Protein AF-A0A1T4ZYG6-F1 (afdb_monomer_lite)

Structure (mmCIF, N/CA/C/O backbone):
data_AF-A0A1T4ZYG6-F1
#
_entry.id   AF-A0A1T4ZYG6-F1
#
loop_
_atom_site.group_PDB
_atom_site.id
_atom_site.type_symbol
_atom_site.label_atom_id
_atom_site.label_alt_id
_atom_site.label_comp_id
_atom_site.label_asym_id
_atom_site.label_entity_id
_atom_site.label_seq_id
_atom_site.pdbx_PDB_ins_code
_atom_site.Cartn_x
_atom_site.Cartn_y
_atom_site.Cartn_z
_atom_site.occupancy
_atom_site.B_iso_or_equiv
_atom_site.auth_seq_id
_atom_site.auth_comp_id
_atom_site.auth_asym_id
_atom_site.auth_atom_id
_atom_site.pdbx_PDB_model_num
ATOM 1 N N . MET A 1 1 ? -23.291 -36.356 41.865 1.00 39.38 1 MET A N 1
ATOM 2 C CA . MET A 1 1 ? -22.268 -36.777 40.886 1.00 39.38 1 MET A CA 1
ATOM 3 C C . MET A 1 1 ? -21.266 -35.642 40.735 1.00 39.38 1 MET A C 1
ATOM 5 O O . MET A 1 1 ? -21.611 -34.609 40.183 1.00 39.38 1 MET A O 1
ATOM 9 N N . ARG A 1 2 ? -20.088 -35.775 41.356 1.00 35.59 2 ARG A N 1
ATOM 10 C CA . ARG A 1 2 ? -18.987 -34.801 41.302 1.00 35.59 2 ARG A CA 1
ATOM 11 C C . ARG A 1 2 ? -17.980 -35.315 40.274 1.00 35.59 2 ARG A C 1
ATOM 13 O O . ARG A 1 2 ? -17.502 -36.430 40.444 1.00 35.59 2 ARG A O 1
ATOM 20 N N . SER A 1 3 ? -17.693 -34.535 39.236 1.00 38.53 3 SER A N 1
ATOM 21 C CA . SER A 1 3 ? -16.615 -34.822 38.285 1.00 38.53 3 SER A CA 1
ATOM 22 C C . SER A 1 3 ? -15.470 -33.855 38.554 1.00 38.53 3 SER A C 1
ATOM 24 O O . SER A 1 3 ? -15.650 -32.641 38.473 1.00 38.53 3 SER A O 1
ATOM 26 N N . ALA A 1 4 ? -14.327 -34.407 38.951 1.00 39.53 4 ALA A N 1
ATOM 27 C CA . ALA A 1 4 ? -13.084 -33.697 39.197 1.00 39.53 4 ALA A CA 1
ATOM 28 C C . ALA A 1 4 ? -12.248 -33.684 37.909 1.00 39.53 4 ALA A C 1
ATOM 30 O O . ALA A 1 4 ? -11.988 -34.739 37.336 1.00 39.53 4 ALA A O 1
ATOM 31 N N . CYS A 1 5 ? -11.811 -32.504 37.469 1.00 38.16 5 CYS A N 1
ATOM 32 C CA . CYS A 1 5 ? -10.806 -32.371 36.417 1.00 38.16 5 CYS A CA 1
ATOM 33 C C . CYS A 1 5 ? -9.415 -32.343 37.060 1.00 38.16 5 CYS A C 1
ATOM 35 O O . CYS A 1 5 ? -9.071 -31.396 37.769 1.00 38.16 5 CYS A O 1
ATOM 37 N N . HIS A 1 6 ? -8.625 -33.386 36.811 1.00 39.25 6 HIS A N 1
ATOM 38 C CA . HIS A 1 6 ? -7.192 -33.407 37.086 1.00 39.25 6 HIS A CA 1
ATOM 39 C C . HIS A 1 6 ? -6.451 -32.586 36.023 1.00 39.25 6 HIS A C 1
ATOM 41 O O . HIS A 1 6 ? -6.618 -32.811 34.828 1.00 39.25 6 HIS A O 1
ATOM 47 N N . ALA A 1 7 ? -5.626 -31.641 36.473 1.00 35.88 7 ALA A N 1
ATOM 48 C CA . ALA A 1 7 ? -4.660 -30.933 35.645 1.00 35.88 7 ALA A CA 1
ATOM 49 C C . ALA A 1 7 ? -3.314 -31.668 35.712 1.00 35.88 7 ALA A C 1
ATOM 51 O O . ALA A 1 7 ? -2.683 -31.725 36.769 1.00 35.88 7 ALA A O 1
ATOM 52 N N . GLU A 1 8 ? -2.885 -32.234 34.588 1.00 39.16 8 GLU A N 1
ATOM 53 C CA . GLU A 1 8 ? -1.589 -32.890 34.424 1.00 39.16 8 GLU A CA 1
ATOM 54 C C . GLU A 1 8 ? -0.575 -31.867 33.882 1.00 39.16 8 GLU A C 1
ATOM 56 O O . GLU A 1 8 ? -0.795 -31.221 32.857 1.00 39.16 8 GLU A O 1
ATOM 61 N N . LYS A 1 9 ? 0.518 -31.653 34.622 1.00 39.72 9 LYS A N 1
ATOM 62 C CA . LYS A 1 9 ? 1.593 -30.702 34.297 1.00 39.72 9 LYS A CA 1
ATOM 63 C C . LYS A 1 9 ? 2.730 -31.471 33.610 1.00 39.72 9 LYS A C 1
ATOM 65 O O . LYS A 1 9 ? 3.308 -32.338 34.265 1.00 39.72 9 LYS A O 1
ATOM 70 N N . PRO A 1 10 ? 3.125 -31.165 32.362 1.00 45.72 10 PRO A N 1
ATOM 71 C CA . PRO A 1 10 ? 4.307 -31.783 31.779 1.00 45.72 10 PRO A CA 1
ATOM 72 C C . PRO A 1 10 ? 5.578 -31.129 32.335 1.00 45.72 10 PRO A C 1
ATOM 74 O O . PRO A 1 10 ? 5.768 -29.912 32.269 1.00 45.72 10 PRO A O 1
ATOM 77 N N . ALA A 1 11 ? 6.455 -31.959 32.895 1.00 39.91 11 ALA A N 1
ATOM 78 C CA . ALA A 1 11 ? 7.790 -31.579 33.331 1.00 39.91 11 ALA A CA 1
ATOM 79 C C . ALA A 1 11 ? 8.698 -31.375 32.107 1.00 39.91 11 ALA A C 1
ATOM 81 O O . ALA A 1 11 ? 9.091 -32.335 31.447 1.00 39.91 11 ALA A O 1
ATOM 82 N N . ILE A 1 12 ? 9.048 -30.123 31.810 1.00 47.50 12 ILE A N 1
ATOM 83 C CA . ILE A 1 12 ? 10.085 -29.790 30.828 1.00 47.50 12 ILE A CA 1
ATOM 84 C C . ILE A 1 12 ? 11.426 -29.744 31.563 1.00 47.50 12 ILE A C 1
ATOM 86 O O . ILE A 1 12 ? 11.672 -28.875 32.398 1.00 47.50 12 ILE A O 1
ATOM 90 N N . ARG A 1 13 ? 12.287 -30.714 31.254 1.00 46.50 13 ARG A N 1
ATOM 91 C CA . ARG A 1 13 ? 13.679 -30.800 31.702 1.00 46.50 13 ARG A CA 1
ATOM 92 C C . ARG A 1 13 ? 14.500 -29.761 30.932 1.00 46.50 13 ARG A C 1
ATOM 94 O O . ARG A 1 13 ? 14.782 -29.952 29.755 1.00 46.50 13 ARG A O 1
ATOM 101 N N . SER A 1 14 ? 14.842 -28.647 31.575 1.00 40.69 14 SER A N 1
ATOM 102 C CA . SER A 1 14 ? 15.729 -27.625 31.013 1.00 40.69 14 SER A CA 1
ATOM 103 C C . SER A 1 14 ? 17.190 -28.051 31.161 1.00 40.69 14 SER A C 1
ATOM 105 O O . SER A 1 14 ? 17.713 -28.118 32.274 1.00 40.69 14 SER A O 1
ATOM 107 N N . GLU A 1 15 ? 17.839 -28.334 30.038 1.00 44.56 15 GLU A N 1
ATOM 108 C CA . GLU A 1 15 ? 19.283 -28.532 29.933 1.00 44.56 15 GLU A CA 1
ATOM 109 C C . GLU A 1 15 ? 19.955 -27.151 29.892 1.00 44.56 15 GLU A C 1
ATOM 111 O O . GLU A 1 15 ? 19.743 -26.358 28.974 1.00 44.56 15 GLU A O 1
ATOM 116 N N . ALA A 1 16 ? 20.675 -26.813 30.963 1.00 39.28 16 ALA A N 1
ATOM 117 C CA . ALA A 1 16 ? 21.332 -25.526 31.139 1.00 39.28 16 ALA A CA 1
ATOM 118 C C . ALA A 1 16 ? 22.680 -25.519 30.405 1.00 39.28 16 ALA A C 1
ATOM 120 O O . ALA A 1 16 ? 23.652 -26.108 30.868 1.00 39.28 16 ALA A O 1
ATOM 121 N N . THR A 1 17 ? 22.754 -24.833 29.265 1.00 44.22 17 THR A N 1
ATOM 122 C CA . THR A 1 17 ? 24.032 -24.428 28.669 1.00 44.22 17 THR A CA 1
ATOM 123 C C . THR A 1 17 ? 24.440 -23.067 29.227 1.00 44.22 17 THR A C 1
ATOM 125 O O . THR A 1 17 ? 23.828 -22.048 28.900 1.00 44.22 17 THR A O 1
ATOM 128 N N . ASP A 1 18 ? 25.477 -23.062 30.065 1.00 43.03 18 ASP A N 1
ATOM 129 C CA . ASP A 1 18 ? 26.132 -21.864 30.590 1.00 43.03 18 ASP A CA 1
ATOM 130 C C . ASP A 1 18 ? 26.759 -21.035 29.456 1.00 43.03 18 ASP A C 1
ATOM 132 O O . ASP A 1 18 ? 27.746 -21.429 28.834 1.00 43.03 18 ASP A O 1
ATOM 136 N N . VAL A 1 19 ? 26.202 -19.846 29.203 1.00 50.91 19 VAL A N 1
ATOM 137 C CA . VAL A 1 19 ? 26.789 -18.826 28.318 1.00 50.91 19 VAL A CA 1
ATOM 138 C C . VAL A 1 19 ? 27.213 -17.623 29.174 1.00 50.91 19 VAL A C 1
ATOM 140 O O . VAL A 1 19 ? 26.403 -17.104 29.947 1.00 50.91 19 VAL A O 1
ATOM 143 N N . PRO A 1 20 ? 28.465 -17.135 29.067 1.00 50.69 20 PRO A N 1
ATOM 144 C CA . PRO A 1 20 ? 29.014 -16.151 29.998 1.00 50.69 20 PRO A CA 1
ATOM 145 C C . PRO A 1 20 ? 28.325 -14.775 29.914 1.00 50.69 20 PRO A C 1
ATOM 147 O O . PRO A 1 20 ? 28.454 -14.011 28.955 1.00 50.69 20 PRO A O 1
ATOM 150 N N . LEU A 1 21 ? 27.658 -14.436 31.018 1.00 51.06 21 LEU A N 1
ATOM 151 C CA . LEU A 1 21 ? 26.780 -13.288 31.289 1.00 51.06 21 LEU A CA 1
ATOM 152 C C . LEU A 1 21 ? 27.472 -11.908 31.395 1.00 51.06 21 LEU A C 1
ATOM 154 O O . LEU A 1 21 ? 26.986 -11.018 32.092 1.00 51.06 21 LEU A O 1
ATOM 158 N N . LYS A 1 22 ? 28.602 -11.675 30.709 1.00 44.31 22 LYS A N 1
ATOM 159 C CA . LYS A 1 22 ? 29.332 -10.386 30.792 1.00 44.31 22 LYS A CA 1
ATOM 160 C C . LYS A 1 22 ? 29.122 -9.422 29.622 1.00 44.31 22 LYS A C 1
ATOM 162 O O . LYS A 1 22 ? 29.479 -8.257 29.754 1.00 44.31 22 LYS A O 1
ATOM 167 N N . LYS A 1 23 ? 28.485 -9.833 28.518 1.00 46.31 23 LYS A N 1
ATOM 168 C CA . LYS A 1 23 ? 28.238 -8.941 27.359 1.00 46.31 23 LYS A CA 1
ATOM 169 C C . LYS A 1 23 ? 26.786 -8.476 27.175 1.00 46.31 23 LYS A C 1
ATOM 171 O O . LYS A 1 23 ? 26.524 -7.682 26.279 1.00 46.31 23 LYS A O 1
ATOM 176 N N . LEU A 1 24 ? 25.850 -8.880 28.041 1.00 46.66 24 LEU A N 1
ATOM 177 C CA . LEU A 1 24 ? 24.419 -8.573 27.863 1.00 46.66 24 LEU A CA 1
ATOM 178 C C . LEU A 1 24 ? 23.906 -7.297 28.560 1.00 46.66 24 LEU A C 1
ATOM 180 O O . LEU A 1 24 ? 22.750 -6.935 28.354 1.00 46.66 24 LEU A O 1
ATOM 184 N N . ARG A 1 25 ? 24.722 -6.591 29.359 1.00 43.44 25 ARG A N 1
ATOM 185 C CA . ARG A 1 25 ? 24.267 -5.383 30.087 1.00 43.44 25 ARG A CA 1
ATOM 186 C C . ARG A 1 25 ? 24.237 -4.096 29.257 1.00 43.44 25 ARG A C 1
ATOM 188 O O . ARG A 1 25 ? 23.597 -3.140 29.674 1.00 43.44 25 ARG A O 1
ATOM 195 N N . VAL A 1 26 ? 24.880 -4.060 28.089 1.00 47.50 26 VAL A N 1
ATOM 196 C CA . VAL A 1 26 ? 24.905 -2.845 27.247 1.00 47.50 26 VAL A CA 1
ATOM 197 C C . VAL A 1 26 ? 23.757 -2.833 26.227 1.00 47.50 26 VAL A C 1
ATOM 199 O O . VAL A 1 26 ? 23.236 -1.772 25.902 1.00 47.50 26 VAL A O 1
ATOM 202 N N . ALA A 1 27 ? 23.275 -4.002 25.791 1.00 40.59 27 ALA A N 1
ATOM 203 C CA . ALA A 1 27 ? 22.206 -4.094 24.791 1.00 40.59 27 ALA A CA 1
ATOM 204 C C . ALA A 1 27 ? 20.792 -3.840 25.356 1.00 40.59 27 ALA A C 1
ATOM 206 O O . ALA A 1 27 ? 19.926 -3.350 24.638 1.00 40.59 27 ALA A O 1
ATOM 207 N N . THR A 1 28 ? 20.551 -4.113 26.643 1.00 42.78 28 THR A N 1
ATOM 208 C CA . THR A 1 28 ? 19.224 -3.950 27.276 1.00 42.78 28 THR A CA 1
ATOM 209 C C . THR A 1 28 ? 18.913 -2.513 27.707 1.00 42.78 28 THR A C 1
ATOM 211 O O . THR A 1 28 ? 17.743 -2.156 27.850 1.00 42.78 28 THR A O 1
ATOM 214 N N . ALA A 1 29 ? 19.927 -1.659 27.874 1.00 42.84 29 ALA A N 1
ATOM 215 C CA . ALA A 1 29 ? 19.723 -0.250 28.220 1.00 42.84 29 ALA A CA 1
ATOM 216 C C . ALA A 1 29 ? 19.249 0.594 27.019 1.00 42.84 29 ALA A C 1
ATOM 218 O O . ALA A 1 29 ? 18.541 1.583 27.204 1.00 42.84 29 ALA A O 1
ATOM 219 N N . PHE A 1 30 ? 19.588 0.190 25.789 1.00 39.25 30 PHE A N 1
ATOM 220 C CA . PHE A 1 30 ? 19.229 0.938 24.580 1.00 39.25 30 PHE A CA 1
ATOM 221 C C . PHE A 1 30 ? 17.786 0.661 24.119 1.00 39.25 30 PHE A C 1
ATOM 223 O O . PHE A 1 30 ? 17.092 1.568 23.669 1.00 39.25 30 PHE A O 1
ATOM 230 N N . THR A 1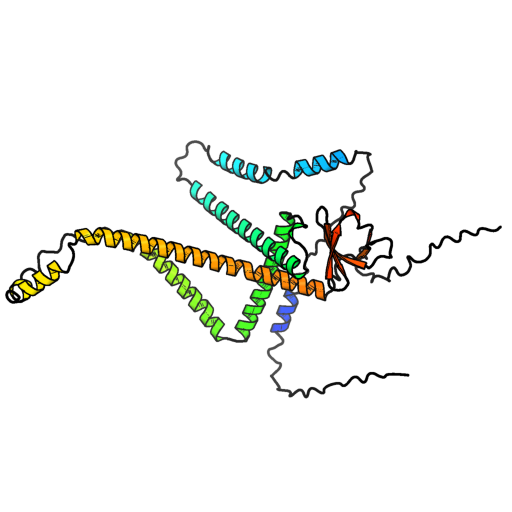 31 ? 17.276 -0.559 24.317 1.00 41.69 31 THR A N 1
ATOM 231 C CA . THR A 1 31 ? 15.908 -0.944 23.913 1.00 41.69 31 THR A CA 1
ATOM 232 C C . THR A 1 31 ? 14.821 -0.362 24.822 1.00 41.69 31 THR A C 1
ATOM 234 O O . THR A 1 31 ? 13.747 -0.007 24.339 1.00 41.69 31 THR A O 1
ATOM 237 N N . ARG A 1 32 ? 15.095 -0.173 26.123 1.00 38.75 32 ARG A N 1
ATOM 238 C CA . ARG A 1 32 ? 14.130 0.454 27.050 1.00 38.75 32 ARG A CA 1
ATOM 239 C C . ARG A 1 32 ? 13.909 1.946 26.799 1.00 38.75 32 ARG A C 1
ATOM 241 O O . ARG A 1 32 ? 12.854 2.452 27.156 1.00 38.75 32 ARG A O 1
ATOM 248 N N . ARG A 1 33 ? 14.862 2.651 26.180 1.00 35.75 33 ARG A N 1
ATOM 249 C CA . ARG A 1 33 ? 14.740 4.100 25.939 1.00 35.75 33 ARG A CA 1
ATOM 250 C C . ARG A 1 33 ? 1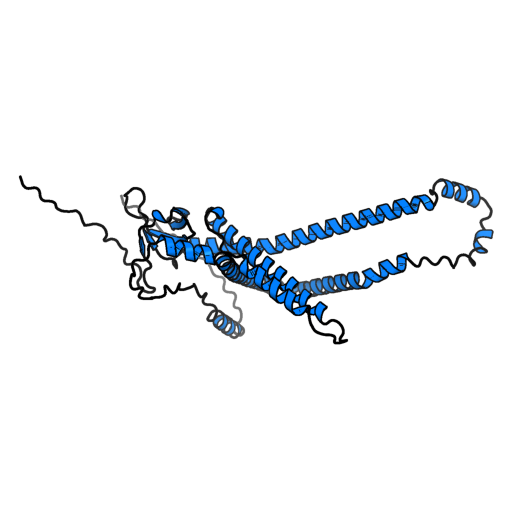3.922 4.443 24.691 1.00 35.75 33 ARG A C 1
ATOM 252 O O . ARG A 1 33 ? 13.381 5.537 24.623 1.00 35.75 33 ARG A O 1
ATOM 259 N N . ILE A 1 34 ? 13.786 3.506 23.750 1.00 40.53 34 ILE A N 1
ATOM 260 C CA . ILE A 1 34 ? 13.020 3.708 22.508 1.00 40.53 34 ILE A CA 1
ATOM 261 C C . ILE A 1 34 ? 11.535 3.345 22.698 1.00 40.53 34 ILE A C 1
ATOM 263 O O . ILE A 1 34 ? 10.672 4.019 22.146 1.00 40.53 34 ILE A O 1
ATOM 267 N N . CYS A 1 35 ? 11.205 2.372 23.558 1.00 35.34 35 CYS A N 1
ATOM 268 C CA . CYS A 1 35 ? 9.805 1.990 23.809 1.00 35.34 35 CYS A CA 1
ATOM 269 C C . CYS A 1 35 ? 9.002 3.016 24.633 1.00 35.34 35 CYS A C 1
ATOM 271 O O . CYS A 1 35 ? 7.783 2.924 24.680 1.00 35.34 35 CYS A O 1
ATOM 273 N N . VAL A 1 36 ? 9.652 3.993 25.276 1.00 37.56 36 VAL A N 1
ATOM 274 C CA . VAL A 1 36 ? 8.968 5.018 26.092 1.00 37.56 36 VAL A CA 1
ATOM 275 C C . VAL A 1 36 ? 8.548 6.246 25.265 1.00 37.56 36 VAL A C 1
ATOM 277 O O . VAL A 1 36 ? 7.769 7.058 25.743 1.00 37.56 36 VAL A O 1
ATOM 280 N N . SER A 1 37 ? 8.998 6.382 24.011 1.00 31.88 37 SER A N 1
ATOM 281 C CA . SER A 1 37 ? 8.726 7.585 23.199 1.00 31.88 37 SER A CA 1
ATOM 282 C C . SER A 1 37 ? 7.698 7.390 22.078 1.00 31.88 37 SER A C 1
ATOM 284 O O . SER A 1 37 ? 7.428 8.337 21.343 1.00 31.88 37 SER A O 1
ATOM 286 N N . ILE A 1 38 ? 7.124 6.192 21.936 1.00 34.56 38 ILE A N 1
ATOM 287 C CA . ILE A 1 38 ? 6.055 5.900 20.971 1.00 34.56 38 ILE A CA 1
ATOM 288 C C . ILE A 1 38 ? 4.877 5.305 21.746 1.00 34.56 38 ILE A C 1
ATOM 290 O O . ILE A 1 38 ? 4.532 4.137 21.605 1.00 34.56 38 ILE A O 1
ATOM 294 N N . GLN A 1 39 ? 4.282 6.105 22.630 1.00 30.95 39 GLN A N 1
ATOM 295 C CA . GLN A 1 39 ? 2.870 5.906 22.929 1.00 30.95 39 GLN A CA 1
ATOM 296 C C . GLN A 1 39 ? 2.117 6.358 21.676 1.00 30.95 39 GLN A C 1
ATOM 298 O O . GLN A 1 39 ? 2.288 7.514 21.277 1.00 30.95 39 GLN A O 1
ATOM 303 N N . PRO A 1 40 ? 1.332 5.487 21.019 1.00 34.16 40 PRO A N 1
ATOM 304 C CA . PRO A 1 40 ? 0.411 5.956 20.006 1.00 34.16 40 PRO A CA 1
ATOM 305 C C . PRO A 1 40 ? -0.497 6.965 20.701 1.00 34.16 40 PRO A C 1
ATOM 307 O O . PRO A 1 40 ? -1.171 6.645 21.684 1.00 34.16 40 PRO A O 1
ATOM 310 N N . ALA A 1 41 ? -0.470 8.204 20.221 1.00 30.41 41 ALA A N 1
ATOM 311 C CA . ALA A 1 41 ? -1.545 9.139 20.463 1.00 30.41 41 ALA A CA 1
ATOM 312 C C . ALA A 1 41 ? -2.781 8.541 19.781 1.00 30.41 41 ALA A C 1
ATOM 314 O O . ALA A 1 41 ? -3.119 8.896 18.656 1.00 30.41 41 ALA A O 1
ATOM 315 N N . HIS A 1 42 ? -3.429 7.578 20.443 1.00 33.22 42 HIS A N 1
ATOM 316 C CA . HIS A 1 42 ? -4.842 7.359 20.224 1.00 33.22 42 HIS A CA 1
ATOM 317 C C . HIS A 1 42 ? -5.469 8.718 20.445 1.00 33.22 42 HIS A C 1
ATOM 319 O O . HIS A 1 42 ? -5.353 9.291 21.529 1.00 33.22 42 HIS A O 1
ATOM 325 N N . ALA A 1 43 ? -6.023 9.251 19.362 1.00 35.19 43 ALA A N 1
ATOM 326 C CA . ALA A 1 43 ? -6.780 10.471 19.353 1.00 35.19 43 ALA A CA 1
ATOM 327 C C . ALA A 1 43 ? -7.836 10.374 20.456 1.00 35.19 43 ALA A C 1
ATOM 329 O O . ALA A 1 43 ? -8.920 9.820 20.278 1.00 35.19 43 ALA A O 1
ATOM 330 N N . SER A 1 44 ? -7.515 10.941 21.615 1.00 32.94 44 SER A N 1
ATOM 331 C CA . SER A 1 44 ? -8.488 11.593 22.456 1.00 32.94 44 SER A CA 1
ATOM 332 C C . SER A 1 44 ? -9.128 12.638 21.558 1.00 32.94 44 SER A C 1
ATOM 334 O O . SER A 1 44 ? -8.625 13.743 21.376 1.00 32.94 44 SER A O 1
ATOM 336 N N . ARG A 1 45 ? -10.224 12.221 20.920 1.00 37.31 45 ARG A N 1
ATOM 337 C CA . ARG A 1 45 ? -11.248 13.092 20.371 1.00 37.31 45 ARG A CA 1
ATOM 338 C C . ARG A 1 45 ? -11.521 14.115 21.465 1.00 37.31 45 ARG A C 1
ATOM 340 O O . ARG A 1 45 ? -12.185 13.818 22.455 1.00 37.31 45 ARG A O 1
ATOM 347 N N . THR A 1 46 ? -10.950 15.301 21.329 1.00 30.70 46 THR A N 1
ATOM 348 C CA . THR A 1 46 ? -11.395 16.462 22.070 1.00 30.70 46 THR A CA 1
ATOM 349 C C . THR A 1 46 ? -12.791 16.749 21.550 1.00 30.70 46 THR A C 1
ATOM 351 O O . THR A 1 46 ? -12.995 17.464 20.574 1.00 30.70 46 THR A O 1
ATOM 354 N N . THR A 1 47 ? -13.789 16.160 22.204 1.00 38.78 47 THR A N 1
ATOM 355 C CA . THR A 1 47 ? -15.079 16.819 22.330 1.00 38.78 47 THR A CA 1
ATOM 356 C C . THR A 1 47 ? -14.776 18.147 23.009 1.00 38.78 47 THR A C 1
ATOM 358 O O . THR A 1 47 ? -14.556 18.216 24.218 1.00 38.78 47 THR A O 1
ATOM 361 N N . SER A 1 48 ? -14.627 19.183 22.188 1.00 31.64 48 SER A N 1
ATOM 362 C CA . SER A 1 48 ? -14.666 20.571 22.610 1.00 31.64 48 SER A CA 1
ATOM 363 C C . SER A 1 48 ? -15.873 20.729 23.534 1.00 31.64 48 SER A C 1
ATOM 365 O O . SER A 1 48 ? -17.017 20.667 23.088 1.00 31.64 48 SER A O 1
ATOM 367 N N . ASN A 1 49 ? -15.611 20.894 24.832 1.00 34.94 49 ASN A N 1
ATOM 368 C CA . ASN A 1 49 ? -16.574 21.396 25.805 1.00 34.94 49 ASN A CA 1
ATOM 369 C C . ASN A 1 49 ? -16.823 22.884 25.505 1.00 34.94 49 ASN A C 1
ATOM 371 O O . ASN A 1 49 ? -16.493 23.764 26.297 1.00 34.94 49 ASN A O 1
ATOM 375 N N . GLY A 1 50 ? -17.380 23.174 24.333 1.00 31.00 50 GLY A N 1
ATOM 376 C CA . GLY A 1 50 ? -18.076 24.420 24.083 1.00 31.00 50 GLY A CA 1
ATOM 377 C C . GLY A 1 50 ? -19.441 24.307 24.741 1.00 31.00 50 GLY A C 1
ATOM 378 O O . GLY A 1 50 ? -20.252 23.472 24.346 1.00 31.00 50 GLY A O 1
ATOM 379 N N . ARG A 1 51 ? -19.712 25.139 25.751 1.00 33.38 51 ARG A N 1
ATOM 380 C CA . ARG A 1 51 ? -21.093 25.483 26.107 1.00 33.38 51 ARG A CA 1
ATOM 381 C C . ARG A 1 51 ? -21.714 26.148 24.881 1.00 33.38 51 ARG A C 1
ATOM 383 O O . ARG A 1 51 ? -21.616 27.360 24.722 1.00 33.38 51 ARG A O 1
ATOM 390 N N . TYR A 1 52 ? -22.322 25.356 24.011 1.00 34.97 52 TYR A N 1
ATOM 391 C CA . TYR A 1 52 ? -23.276 25.868 23.047 1.00 34.97 52 TYR A CA 1
ATOM 392 C C . TYR A 1 52 ? -24.549 26.162 23.832 1.00 34.97 52 TYR A C 1
ATOM 394 O O . TYR A 1 52 ? -25.265 25.257 24.258 1.00 34.97 52 TYR A O 1
ATOM 402 N N . SER A 1 53 ? -24.769 27.447 24.103 1.00 35.91 53 SER A N 1
ATOM 403 C CA . SER A 1 53 ? -26.109 27.952 24.371 1.00 35.91 53 SER A CA 1
ATOM 404 C C . SER A 1 53 ? -26.959 27.539 23.170 1.00 35.91 53 SER A C 1
ATOM 406 O O . SER A 1 53 ? -26.599 27.877 22.042 1.00 35.91 53 SER A O 1
ATOM 408 N N . LEU A 1 54 ? -28.002 26.733 23.392 1.00 41.09 54 LEU A N 1
ATOM 409 C CA . LEU A 1 54 ? -28.991 26.431 22.361 1.00 41.09 54 LEU A CA 1
ATOM 410 C C . LEU A 1 54 ? -29.673 27.749 21.979 1.00 41.09 54 LEU A C 1
ATOM 412 O O . LEU A 1 54 ? -30.582 28.195 22.669 1.00 41.09 54 LEU A O 1
ATOM 416 N N . ASP A 1 55 ? -29.201 28.373 20.905 1.00 44.19 55 ASP A N 1
ATOM 417 C CA . ASP A 1 55 ? -30.060 29.194 20.066 1.00 44.19 55 ASP A CA 1
ATOM 418 C C . ASP A 1 55 ? -30.794 28.240 19.119 1.00 44.19 55 ASP A C 1
ATOM 420 O O . ASP A 1 55 ? -30.165 27.415 18.448 1.00 44.19 55 ASP A O 1
ATOM 424 N N . ASP A 1 56 ? -32.122 28.351 19.089 1.00 42.78 56 ASP A N 1
ATOM 425 C CA . ASP A 1 56 ? -33.050 27.604 18.236 1.00 42.78 56 ASP A CA 1
ATOM 426 C C . ASP A 1 56 ? -32.797 27.895 16.744 1.00 42.78 56 ASP A C 1
ATOM 428 O O . ASP A 1 56 ? -33.558 28.600 16.079 1.00 42.78 56 ASP A O 1
ATOM 432 N N . ARG A 1 57 ? -31.708 27.363 16.184 1.00 47.75 57 ARG A N 1
ATOM 433 C CA . ARG A 1 57 ? -31.524 27.300 14.733 1.00 47.75 57 ARG A CA 1
ATOM 434 C C . ARG A 1 57 ? -32.075 25.975 14.210 1.00 47.75 57 ARG A C 1
ATOM 436 O O . ARG A 1 57 ? -31.714 24.920 14.735 1.00 47.75 57 ARG A O 1
ATOM 443 N N . PRO A 1 58 ? -32.933 25.994 13.176 1.00 58.00 58 PRO A N 1
ATOM 444 C CA . PRO A 1 58 ? -33.458 24.772 12.591 1.00 58.00 58 PRO A CA 1
ATOM 445 C C . PRO A 1 58 ? -32.308 23.916 12.043 1.00 58.00 58 PRO A C 1
ATOM 447 O O . PRO A 1 58 ? -31.452 24.389 11.297 1.00 58.00 58 PRO A O 1
ATOM 450 N N . LEU A 1 59 ? -32.314 22.629 12.409 1.00 50.91 59 LEU A N 1
ATOM 451 C CA . LEU A 1 59 ? -31.276 21.631 12.106 1.00 50.91 59 LEU A CA 1
ATOM 452 C C . LEU A 1 59 ? -30.942 21.516 10.600 1.00 50.91 59 LEU A C 1
ATOM 454 O O . LEU A 1 59 ? -29.870 21.037 10.240 1.00 50.91 59 LEU A O 1
ATOM 458 N N . GLY A 1 60 ? -31.838 21.986 9.724 1.00 63.28 60 GLY A N 1
ATOM 459 C CA . GLY A 1 60 ? -31.646 22.016 8.274 1.00 63.28 60 GLY A CA 1
ATOM 460 C C . GLY A 1 60 ? -30.549 22.972 7.794 1.00 63.28 60 GLY A C 1
ATOM 461 O O . GLY A 1 60 ? -29.870 22.653 6.821 1.00 63.28 60 GLY A O 1
ATOM 462 N N . ASP A 1 61 ? -30.312 24.091 8.485 1.00 58.59 61 ASP A N 1
ATOM 463 C CA . ASP A 1 61 ? -29.337 25.092 8.025 1.00 58.59 61 ASP A CA 1
ATOM 464 C C . ASP A 1 61 ? -27.895 24.699 8.380 1.00 58.59 61 ASP A C 1
ATOM 466 O O . ASP A 1 61 ? -26.973 24.938 7.603 1.00 58.59 61 ASP A O 1
ATOM 470 N N . VAL A 1 62 ? -27.694 23.994 9.499 1.00 60.09 62 VAL A N 1
ATOM 471 C CA . VAL A 1 62 ? -26.361 23.537 9.938 1.00 60.09 62 VAL A CA 1
ATOM 472 C C . VAL A 1 62 ? -25.839 22.395 9.061 1.00 60.09 62 VAL A C 1
ATOM 474 O O . VAL A 1 62 ? -24.652 22.350 8.743 1.00 60.09 62 VAL A O 1
ATOM 477 N N . VAL A 1 63 ? -26.721 21.490 8.620 1.00 62.41 63 VAL A N 1
ATOM 478 C CA . VAL A 1 63 ? -26.349 20.407 7.692 1.00 62.41 63 VAL A CA 1
ATOM 479 C C . VAL A 1 63 ? -26.016 20.971 6.307 1.00 62.41 63 VAL A C 1
ATOM 481 O O . VAL A 1 63 ? -25.055 20.528 5.680 1.00 62.41 63 VAL A O 1
ATOM 484 N N . ARG A 1 64 ? -26.741 22.005 5.862 1.00 55.69 64 ARG A N 1
ATOM 485 C CA . ARG A 1 64 ? -26.511 22.654 4.566 1.00 55.69 64 ARG A CA 1
ATOM 486 C C . ARG A 1 64 ? -25.204 23.453 4.529 1.00 55.69 64 ARG A C 1
ATOM 488 O O . ARG A 1 64 ? -24.519 23.420 3.514 1.00 55.69 64 ARG A O 1
ATOM 495 N N . GLU A 1 65 ? -24.819 24.098 5.629 1.00 53.19 65 GLU A N 1
ATOM 496 C CA . GLU A 1 65 ? -23.535 24.810 5.762 1.00 53.19 65 GLU A CA 1
ATOM 497 C C . GLU A 1 65 ? -22.336 23.844 5.851 1.00 53.19 65 GLU A C 1
ATOM 499 O O . GLU A 1 65 ? -21.268 24.114 5.302 1.00 53.19 65 GLU A O 1
ATOM 504 N N . ALA A 1 66 ? -22.511 22.681 6.489 1.00 52.47 66 ALA A N 1
ATOM 505 C CA . ALA A 1 66 ? -21.476 21.648 6.543 1.00 52.47 66 ALA A CA 1
ATOM 506 C C . ALA A 1 66 ? -21.274 20.942 5.189 1.00 52.47 66 ALA A C 1
ATOM 508 O O . ALA A 1 66 ? -20.139 20.632 4.834 1.00 52.47 66 ALA A O 1
ATOM 509 N N . GLN A 1 67 ? -22.342 20.734 4.407 1.00 53.94 67 GLN A N 1
ATOM 510 C CA . GLN A 1 67 ? -22.233 20.191 3.048 1.00 53.94 67 GLN A CA 1
ATOM 511 C C . GLN A 1 67 ? -21.606 21.185 2.063 1.00 53.94 67 GLN A C 1
ATOM 513 O O . GLN A 1 67 ? -20.774 20.773 1.259 1.00 53.94 67 GLN A O 1
ATOM 518 N N . ASN A 1 68 ? -21.905 22.483 2.173 1.00 48.41 68 ASN A N 1
ATOM 519 C CA . ASN A 1 68 ? -21.316 23.504 1.294 1.00 48.41 68 ASN A CA 1
ATOM 520 C C . ASN A 1 68 ? -19.805 23.721 1.518 1.00 48.41 68 ASN A C 1
ATOM 522 O O . ASN A 1 68 ? -19.128 24.216 0.629 1.00 48.41 68 ASN A O 1
ATOM 526 N N . ASN A 1 69 ? -19.268 23.342 2.684 1.00 46.22 69 ASN A N 1
ATOM 527 C CA . ASN A 1 69 ? -17.828 23.404 2.980 1.00 46.22 69 ASN A CA 1
ATOM 528 C C . ASN A 1 69 ? -17.083 22.090 2.676 1.00 46.22 69 ASN A C 1
ATOM 530 O O . ASN A 1 69 ? -15.884 21.991 2.936 1.00 46.22 69 ASN A O 1
ATOM 534 N N . SER A 1 70 ? -17.781 21.076 2.152 1.00 47.22 70 SER A N 1
ATOM 535 C CA . SER A 1 70 ? -17.197 19.785 1.753 1.00 47.22 70 SER A CA 1
ATOM 536 C C . SER A 1 70 ? -16.923 19.668 0.250 1.00 47.22 70 SER A C 1
ATOM 538 O O . SER A 1 70 ? -16.483 18.614 -0.206 1.00 47.22 70 SER A O 1
ATOM 540 N N . ASP A 1 71 ? -17.132 20.746 -0.513 1.00 46.75 71 ASP A N 1
ATOM 541 C CA . ASP A 1 71 ? -16.762 20.817 -1.926 1.00 46.75 71 ASP A CA 1
ATOM 542 C C . ASP A 1 71 ? -15.227 20.861 -2.063 1.00 46.75 71 ASP A C 1
ATOM 544 O O . ASP A 1 71 ? -14.575 21.901 -2.140 1.00 46.75 71 ASP A O 1
ATOM 548 N N . GLU A 1 72 ? -14.642 19.662 -2.094 1.00 51.44 72 GLU A N 1
ATOM 549 C CA . GLU A 1 72 ? -13.219 19.317 -2.241 1.00 51.44 72 GLU A CA 1
ATOM 550 C C . GLU A 1 72 ? -12.568 19.877 -3.533 1.00 51.44 72 GLU A C 1
ATOM 552 O O . GLU A 1 72 ? -11.370 19.710 -3.766 1.00 51.44 72 GLU A O 1
ATOM 557 N N . SER A 1 73 ? -13.332 20.582 -4.375 1.00 52.25 73 SER A N 1
ATOM 558 C CA . SER A 1 73 ? -12.850 21.268 -5.578 1.00 52.25 73 SER A CA 1
ATOM 559 C C . SER A 1 73 ? -11.989 22.505 -5.298 1.00 52.25 73 SER A C 1
ATOM 561 O O . SER A 1 73 ? -11.258 22.939 -6.193 1.00 52.25 73 SER A O 1
ATOM 563 N N . ASP A 1 74 ? -12.025 23.065 -4.086 1.00 52.84 74 ASP A N 1
ATOM 564 C CA . ASP A 1 74 ? -11.298 24.306 -3.779 1.00 52.84 74 ASP A CA 1
ATOM 565 C C . ASP A 1 74 ? -9.782 24.087 -3.610 1.00 52.84 74 ASP A C 1
ATOM 567 O O . ASP A 1 74 ? -8.972 24.859 -4.120 1.00 52.84 74 ASP A O 1
ATOM 571 N N . TRP A 1 75 ? -9.364 22.957 -3.026 1.00 54.62 75 TRP A N 1
ATOM 572 C CA . TRP A 1 75 ? -7.939 22.644 -2.817 1.00 54.62 75 TRP A CA 1
ATOM 573 C C . TRP A 1 75 ? -7.155 22.452 -4.124 1.00 54.62 75 TRP A C 1
ATOM 575 O O . TRP A 1 75 ? -5.957 22.740 -4.181 1.00 54.62 75 TRP A O 1
ATOM 585 N N . PHE A 1 76 ? -7.813 21.970 -5.183 1.00 54.53 76 PHE A N 1
ATOM 586 C CA . PHE A 1 76 ? -7.199 21.850 -6.509 1.00 54.53 76 PHE A CA 1
ATOM 587 C C . PHE A 1 76 ? -7.217 23.171 -7.285 1.00 54.53 76 PHE A C 1
ATOM 589 O O . PHE A 1 76 ? -6.313 23.402 -8.089 1.00 54.53 76 PHE A O 1
ATOM 596 N N . SER A 1 77 ? -8.195 24.042 -7.024 1.00 57.06 77 SER A N 1
ATOM 597 C CA . SER A 1 77 ? -8.310 25.348 -7.683 1.00 57.06 77 SER A CA 1
ATOM 598 C C . SER A 1 77 ? -7.234 26.321 -7.184 1.00 57.06 77 SER A C 1
ATOM 600 O O . SER A 1 77 ? -6.583 26.976 -7.997 1.00 57.06 77 SER A O 1
ATOM 602 N N . ASP A 1 78 ? -6.926 26.299 -5.883 1.00 56.12 78 ASP A N 1
ATOM 603 C CA . ASP A 1 78 ? -5.877 27.137 -5.278 1.00 56.12 78 ASP A CA 1
ATOM 604 C C . ASP A 1 78 ? -4.453 26.753 -5.742 1.00 56.12 78 ASP A C 1
ATOM 606 O O . ASP A 1 78 ? -3.573 27.605 -5.912 1.00 56.12 78 ASP A O 1
ATOM 610 N N . MET A 1 79 ? -4.208 25.464 -6.026 1.00 54.72 79 MET A N 1
ATOM 611 C CA . MET A 1 79 ? -2.938 25.030 -6.629 1.00 54.72 79 MET A CA 1
ATOM 612 C C . MET A 1 79 ? -2.785 25.488 -8.087 1.00 54.72 79 MET A C 1
ATOM 614 O O . MET A 1 79 ? -1.662 25.766 -8.520 1.00 54.72 79 MET A O 1
ATOM 618 N N . ASP A 1 80 ? -3.884 25.575 -8.842 1.00 57.78 80 ASP A N 1
ATOM 619 C CA . ASP A 1 80 ? -3.870 26.005 -10.245 1.00 57.78 80 ASP A CA 1
ATOM 620 C C . ASP A 1 80 ? -3.734 27.541 -10.365 1.00 57.78 80 ASP A C 1
ATOM 622 O O . ASP A 1 80 ? -3.082 28.042 -11.287 1.00 57.78 80 ASP A O 1
ATOM 626 N N . GLU A 1 81 ? -4.257 28.300 -9.395 1.00 61.28 81 GLU A N 1
ATOM 627 C CA . GLU A 1 81 ? -4.118 29.763 -9.311 1.00 61.28 81 GLU A CA 1
ATOM 628 C C . GLU A 1 81 ? -2.679 30.185 -8.955 1.00 61.28 81 GLU A C 1
ATOM 630 O O . GLU A 1 81 ? -2.073 31.006 -9.649 1.00 61.28 81 GLU A O 1
ATOM 635 N N . SER A 1 82 ? -2.047 29.516 -7.980 1.00 56.28 82 SER A N 1
ATOM 636 C CA . SER A 1 82 ? -0.636 29.761 -7.626 1.00 56.28 82 SER A CA 1
ATOM 637 C C . SER A 1 82 ? 0.339 29.442 -8.778 1.00 56.28 82 SER A C 1
ATOM 639 O O . SER A 1 82 ? 1.403 30.059 -8.923 1.00 56.28 82 SER A O 1
ATOM 641 N N . ALA A 1 83 ? -0.035 28.512 -9.664 1.00 58.31 83 ALA A N 1
ATOM 642 C CA . ALA A 1 83 ? 0.734 28.198 -10.865 1.00 58.31 83 ALA A CA 1
ATOM 643 C C . ALA A 1 83 ? 0.601 29.268 -11.969 1.00 58.31 83 ALA A C 1
ATOM 645 O O . ALA A 1 83 ? 1.537 29.437 -12.759 1.00 58.31 83 ALA A O 1
ATOM 646 N N . ARG A 1 84 ? -0.511 30.018 -12.030 1.00 57.47 84 ARG A N 1
ATOM 647 C CA . ARG A 1 84 ? -0.726 31.071 -13.043 1.00 57.47 84 ARG A CA 1
ATOM 648 C C . ARG A 1 84 ? 0.033 32.362 -12.735 1.00 57.47 84 ARG A C 1
ATOM 650 O O . ARG A 1 84 ? 0.618 32.941 -13.654 1.00 57.47 84 ARG A O 1
ATOM 657 N N . ASP A 1 85 ? 0.131 32.768 -11.473 1.00 57.59 85 ASP A N 1
ATOM 658 C CA . ASP A 1 85 ? 0.763 34.049 -11.111 1.00 57.59 85 ASP A CA 1
ATOM 659 C C . ASP A 1 85 ? 2.286 34.075 -11.289 1.00 57.59 85 ASP A C 1
ATOM 661 O O . ASP A 1 85 ? 2.896 35.129 -11.482 1.00 57.59 85 ASP A O 1
ATOM 665 N N . THR A 1 86 ? 2.935 32.912 -11.349 1.00 56.34 86 THR A N 1
ATOM 666 C CA . THR A 1 86 ? 4.377 32.836 -11.633 1.00 56.34 86 THR A CA 1
ATOM 667 C C . THR A 1 86 ? 4.729 33.046 -13.112 1.00 56.34 86 THR A C 1
ATOM 669 O O . THR A 1 86 ? 5.916 33.081 -13.463 1.00 56.34 86 THR A O 1
ATOM 672 N N . VAL A 1 87 ? 3.738 33.221 -14.001 1.00 58.81 87 VAL A N 1
ATOM 673 C CA . VAL A 1 87 ? 3.971 33.318 -15.448 1.00 58.81 87 VAL A CA 1
ATOM 674 C C . VAL A 1 87 ? 4.278 34.737 -15.937 1.00 58.81 87 VAL A C 1
ATOM 676 O O . VAL 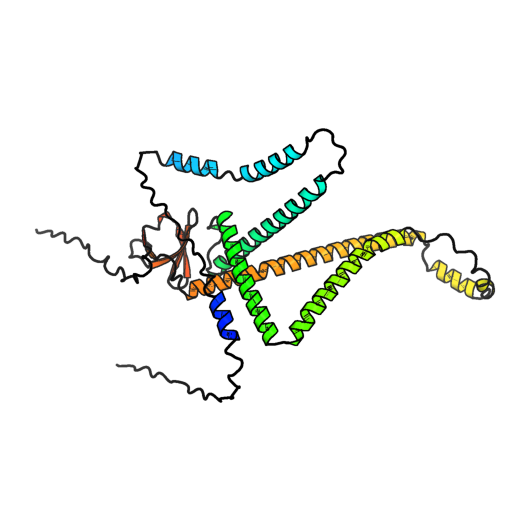A 1 87 ? 5.077 34.861 -16.869 1.00 58.81 87 VAL A O 1
ATOM 679 N N . ASN A 1 88 ? 3.814 35.792 -15.266 1.00 58.16 88 ASN A N 1
ATOM 680 C CA . ASN A 1 88 ? 3.906 37.173 -15.767 1.00 58.16 88 ASN A CA 1
ATOM 681 C C . ASN A 1 88 ? 4.943 38.040 -15.025 1.00 58.16 88 ASN A C 1
ATOM 683 O O . ASN A 1 88 ? 4.629 39.097 -14.488 1.00 58.16 88 ASN A O 1
ATOM 687 N N . GLY A 1 89 ? 6.206 37.602 -15.008 1.00 56.25 89 GLY A N 1
ATOM 688 C CA . GLY A 1 89 ? 7.331 38.426 -14.543 1.00 56.25 89 GLY A CA 1
ATOM 689 C C . GLY A 1 89 ? 7.883 39.329 -15.664 1.00 56.25 89 GLY A C 1
ATOM 690 O O . GLY A 1 89 ? 8.144 38.815 -16.755 1.00 56.25 89 GLY A O 1
ATOM 691 N N . PRO A 1 90 ? 8.086 40.641 -15.435 1.00 61.84 90 PRO A N 1
ATOM 692 C CA . PRO A 1 90 ? 8.539 41.581 -16.459 1.00 61.84 90 PRO A CA 1
ATOM 693 C C . PRO A 1 90 ? 10.018 41.368 -16.827 1.00 61.84 90 PRO A C 1
ATOM 695 O O . PRO A 1 90 ? 10.894 41.424 -15.971 1.00 61.84 90 PRO A O 1
ATOM 698 N N . ASN A 1 91 ? 10.265 41.132 -18.120 1.00 61.72 91 ASN A N 1
ATOM 699 C CA . ASN A 1 91 ? 11.504 41.352 -18.882 1.00 61.72 91 ASN A CA 1
ATOM 700 C C . ASN A 1 91 ? 12.826 41.382 -18.083 1.00 61.72 91 ASN A C 1
ATOM 702 O O . ASN A 1 91 ? 13.404 42.443 -17.859 1.00 61.72 91 ASN A O 1
ATOM 706 N N . GLY A 1 92 ? 13.356 40.208 -17.740 1.00 59.25 92 GLY A N 1
ATOM 707 C CA . GLY A 1 92 ? 14.720 40.051 -17.232 1.00 59.25 92 GLY A CA 1
ATOM 708 C C . GLY A 1 92 ? 15.360 38.804 -17.830 1.00 59.25 92 GLY A C 1
ATOM 709 O O . GLY A 1 92 ? 14.839 37.704 -17.671 1.00 59.25 92 GLY A O 1
ATOM 710 N N . SER A 1 93 ? 16.464 38.981 -18.552 1.00 66.44 93 SER A N 1
ATOM 711 C CA . SER A 1 93 ? 17.204 37.980 -19.332 1.00 66.44 93 SER A CA 1
ATOM 712 C C . SER A 1 93 ? 17.987 36.965 -18.483 1.00 66.44 93 SER A C 1
ATOM 714 O O . SER A 1 93 ? 19.147 36.676 -18.775 1.00 66.44 93 SER A O 1
ATOM 716 N N . ASP A 1 94 ? 17.368 36.424 -17.437 1.00 65.19 94 ASP A N 1
ATOM 717 C CA . ASP A 1 94 ? 17.922 35.320 -16.658 1.00 65.19 94 ASP A CA 1
ATOM 718 C C . ASP A 1 94 ? 17.447 33.975 -17.232 1.00 65.19 94 ASP A C 1
ATOM 720 O O . ASP A 1 94 ? 16.274 33.830 -17.596 1.00 65.19 94 ASP A O 1
ATOM 724 N N . PRO A 1 95 ? 18.323 32.954 -17.315 1.00 56.91 95 PRO A N 1
ATOM 725 C CA . PRO A 1 95 ? 17.933 31.633 -17.790 1.00 56.91 95 PRO A CA 1
ATOM 726 C C . PRO A 1 95 ? 16.781 31.085 -16.933 1.00 56.91 95 PRO A C 1
ATOM 728 O O . PRO A 1 95 ? 16.789 31.243 -15.706 1.00 56.91 95 PRO A O 1
ATOM 731 N N . PRO A 1 96 ? 15.779 30.432 -17.547 1.00 56.16 96 PRO A N 1
ATOM 732 C CA . PRO A 1 96 ? 14.509 30.152 -16.896 1.00 56.16 96 PRO A CA 1
ATOM 733 C C . PRO A 1 96 ? 14.701 29.198 -15.711 1.00 56.16 96 PRO A C 1
ATOM 735 O O . PRO A 1 96 ? 14.765 27.979 -15.864 1.00 56.16 96 PRO A O 1
ATOM 738 N N . LYS A 1 97 ? 14.685 29.750 -14.491 1.00 57.47 97 LYS A N 1
ATOM 739 C CA . LYS A 1 97 ? 14.577 29.005 -13.219 1.00 57.47 97 LYS A CA 1
ATOM 740 C C . LYS A 1 97 ? 13.277 28.179 -13.112 1.00 57.47 97 LYS A C 1
ATOM 742 O O . LYS A 1 97 ? 13.093 27.443 -12.147 1.00 57.47 97 LYS A O 1
ATOM 747 N N . ARG A 1 98 ? 12.403 28.242 -14.123 1.00 56.22 98 ARG A N 1
ATOM 748 C CA . ARG A 1 98 ? 11.087 27.590 -14.194 1.00 56.22 98 ARG A CA 1
ATOM 749 C C . ARG A 1 98 ? 11.128 26.063 -14.284 1.00 56.22 98 ARG A C 1
ATOM 751 O O . ARG A 1 98 ? 10.152 25.424 -13.918 1.00 56.22 98 ARG A O 1
ATOM 758 N N . LEU A 1 99 ? 12.246 25.453 -14.690 1.00 56.34 99 LEU A N 1
ATOM 759 C CA . LEU A 1 99 ? 12.304 23.989 -14.829 1.00 56.34 99 LEU A CA 1
ATOM 760 C C . LEU A 1 99 ? 12.538 23.229 -13.507 1.00 56.34 99 LEU A C 1
ATOM 762 O O . LEU A 1 99 ? 12.394 22.013 -13.476 1.00 56.34 99 LEU A O 1
ATOM 766 N N . ARG A 1 100 ? 12.921 23.908 -12.413 1.00 56.97 100 ARG A N 1
ATOM 767 C CA . ARG A 1 100 ? 13.199 23.236 -11.125 1.00 56.97 100 ARG A CA 1
ATOM 768 C C . ARG A 1 100 ? 11.971 23.098 -10.225 1.00 56.97 100 ARG A C 1
ATOM 770 O O . ARG A 1 100 ? 11.946 22.195 -9.397 1.00 56.97 100 ARG A O 1
ATOM 777 N N . VAL A 1 101 ? 10.960 23.949 -10.400 1.00 65.12 101 VAL A N 1
ATOM 778 C CA . VAL A 1 101 ? 9.753 23.941 -9.554 1.00 65.12 101 VAL A CA 1
ATOM 779 C C . VAL A 1 101 ? 8.810 22.787 -9.932 1.00 65.12 101 VAL A C 1
ATOM 781 O O . VAL A 1 101 ? 8.210 22.173 -9.056 1.00 65.12 101 VAL A O 1
ATOM 784 N N . SER A 1 102 ? 8.754 22.394 -11.210 1.00 72.56 102 SER A N 1
ATOM 785 C CA . SER A 1 102 ? 7.835 21.347 -11.688 1.00 72.56 102 SER A CA 1
ATOM 786 C C . SER A 1 102 ? 8.219 19.924 -11.263 1.00 72.56 102 SER A C 1
ATOM 788 O O . SER A 1 102 ? 7.343 19.107 -10.988 1.00 72.56 102 SER A O 1
ATOM 790 N N . VAL A 1 103 ? 9.517 19.618 -11.158 1.00 76.31 103 VAL A N 1
ATOM 791 C CA . VAL A 1 103 ? 9.981 18.271 -10.773 1.00 76.31 103 VAL A CA 1
ATOM 792 C C . VAL A 1 103 ? 9.645 17.963 -9.308 1.00 76.31 103 VAL A C 1
ATOM 794 O O . VAL A 1 103 ? 9.286 16.832 -8.987 1.00 76.31 103 VAL A O 1
ATOM 797 N N . GLY A 1 104 ? 9.709 18.968 -8.426 1.00 78.88 104 GLY A N 1
ATOM 798 C CA . GLY A 1 104 ? 9.375 18.813 -7.006 1.00 78.88 104 GLY A CA 1
ATOM 799 C C . GLY A 1 104 ? 7.888 18.540 -6.770 1.00 78.88 104 GLY A C 1
ATOM 800 O O . GLY A 1 104 ? 7.549 17.601 -6.053 1.00 78.88 104 GLY A O 1
ATOM 801 N N . ALA A 1 105 ? 7.009 19.305 -7.425 1.00 82.19 105 ALA A N 1
ATOM 802 C CA . ALA A 1 105 ? 5.559 19.134 -7.306 1.00 82.19 105 ALA A CA 1
ATOM 803 C C . ALA A 1 105 ? 5.098 17.757 -7.808 1.00 82.19 105 ALA A C 1
ATOM 805 O O . ALA A 1 105 ? 4.331 17.074 -7.132 1.00 82.19 105 ALA A O 1
ATOM 806 N N . PHE A 1 106 ? 5.630 17.301 -8.947 1.00 77.50 106 PHE A N 1
ATOM 807 C CA . PHE A 1 106 ? 5.306 15.978 -9.483 1.00 77.50 106 PHE A CA 1
ATOM 808 C C . PHE A 1 106 ? 5.777 14.844 -8.560 1.00 77.50 106 PHE A C 1
ATOM 810 O O . PHE A 1 106 ? 5.048 13.880 -8.333 1.00 77.50 106 PHE A O 1
ATOM 817 N N . GLY A 1 107 ? 6.973 14.977 -7.974 1.00 78.62 107 GLY A N 1
ATOM 818 C CA . GLY A 1 107 ? 7.480 14.022 -6.988 1.00 78.62 107 GLY A CA 1
ATOM 819 C C . GLY A 1 107 ? 6.599 13.942 -5.739 1.00 78.62 107 GLY A C 1
ATOM 820 O O . GLY A 1 107 ? 6.258 12.845 -5.300 1.00 78.62 107 GLY A O 1
ATOM 821 N N . LEU A 1 108 ? 6.179 15.091 -5.202 1.00 83.50 108 LEU A N 1
ATOM 822 C CA . LEU A 1 108 ? 5.261 15.148 -4.061 1.00 83.50 108 LEU A CA 1
ATOM 823 C C . LEU A 1 108 ? 3.886 14.558 -4.390 1.00 83.50 108 LEU A C 1
ATOM 825 O O . LEU A 1 108 ? 3.352 13.818 -3.571 1.00 83.50 108 LEU A O 1
ATOM 829 N N . ALA A 1 109 ? 3.347 14.807 -5.586 1.00 87.38 109 ALA A N 1
ATOM 830 C CA . ALA A 1 109 ? 2.074 14.231 -6.018 1.00 87.38 109 ALA A CA 1
ATOM 831 C C . ALA A 1 109 ? 2.131 12.695 -6.099 1.00 87.38 109 ALA A C 1
ATOM 833 O O . ALA A 1 109 ? 1.217 12.015 -5.633 1.00 87.38 109 ALA A O 1
ATOM 834 N N . ILE A 1 110 ? 3.229 12.132 -6.621 1.00 83.38 110 ILE A N 1
ATOM 835 C CA . ILE A 1 110 ? 3.440 10.676 -6.641 1.00 83.38 110 ILE A CA 1
ATOM 836 C C . ILE A 1 110 ? 3.533 10.120 -5.219 1.00 83.38 110 ILE A C 1
ATOM 838 O O . ILE A 1 110 ? 2.915 9.097 -4.923 1.00 83.38 110 ILE A O 1
ATOM 842 N N . LEU A 1 111 ? 4.288 10.779 -4.335 1.00 84.44 111 LEU A N 1
ATOM 843 C CA . LEU A 1 111 ? 4.432 10.344 -2.945 1.00 84.44 111 LEU A CA 1
ATOM 844 C C . LEU A 1 111 ? 3.101 10.404 -2.191 1.00 84.44 111 LEU A C 1
ATOM 846 O O . LEU A 1 111 ? 2.760 9.444 -1.506 1.00 84.44 111 LEU A O 1
ATOM 850 N N . ALA A 1 112 ? 2.328 11.477 -2.361 1.00 88.06 112 ALA A N 1
ATOM 851 C CA . ALA A 1 112 ? 0.999 11.618 -1.775 1.00 88.06 112 ALA A CA 1
ATOM 852 C C . ALA A 1 112 ? 0.039 10.535 -2.291 1.00 88.06 112 ALA A C 1
ATOM 854 O O . ALA A 1 112 ? -0.642 9.886 -1.499 1.00 88.06 112 ALA A O 1
ATOM 855 N N . GLY A 1 113 ? 0.040 10.274 -3.603 1.00 89.00 113 GLY A N 1
ATOM 856 C CA . GLY A 1 113 ? -0.754 9.202 -4.203 1.00 89.00 113 GLY A CA 1
ATOM 857 C C . GLY A 1 113 ? -0.376 7.821 -3.665 1.00 89.00 113 GLY A C 1
ATOM 858 O O . GLY A 1 113 ? -1.252 7.047 -3.286 1.00 89.00 113 GLY A O 1
ATOM 859 N N . GLY A 1 114 ? 0.924 7.528 -3.561 1.00 87.19 114 GLY A N 1
ATOM 860 C CA . GLY A 1 114 ? 1.420 6.291 -2.956 1.00 87.19 114 GLY A CA 1
ATOM 861 C C . GLY A 1 114 ? 1.004 6.157 -1.491 1.00 87.19 114 GLY A C 1
ATOM 862 O O . GLY A 1 114 ? 0.514 5.106 -1.089 1.00 87.19 114 GLY A O 1
ATOM 863 N N . PHE A 1 115 ? 1.122 7.234 -0.715 1.00 89.00 115 PHE A N 1
ATOM 864 C CA . PHE A 1 115 ? 0.746 7.269 0.696 1.00 89.00 115 PHE A CA 1
ATOM 865 C C . PHE A 1 115 ? -0.748 6.977 0.901 1.00 89.00 115 PHE A C 1
ATOM 867 O O . PHE A 1 115 ? -1.103 6.053 1.637 1.00 89.00 115 PHE A O 1
ATOM 874 N N . LEU A 1 116 ? -1.621 7.678 0.171 1.00 89.31 116 LEU A N 1
ATOM 875 C CA . LEU A 1 116 ? -3.070 7.455 0.203 1.00 89.31 116 LEU A CA 1
ATOM 876 C C . LEU A 1 116 ? -3.447 6.041 -0.250 1.00 89.31 116 LEU A C 1
ATOM 878 O O . LEU A 1 116 ? -4.310 5.401 0.355 1.00 89.31 116 LEU A O 1
ATOM 882 N N . PHE A 1 117 ? -2.781 5.530 -1.287 1.00 91.44 117 PHE A N 1
ATOM 883 C CA . PHE A 1 117 ? -3.008 4.176 -1.773 1.00 91.44 117 PHE A CA 1
ATOM 884 C C . PHE A 1 117 ? -2.648 3.126 -0.708 1.00 91.44 117 PHE A C 1
ATOM 886 O O . PHE A 1 117 ? -3.422 2.197 -0.470 1.00 91.44 117 PHE A O 1
ATOM 893 N N . THR A 1 118 ? -1.505 3.286 -0.030 1.00 91.31 118 THR A N 1
ATOM 894 C CA . THR A 1 118 ? -1.069 2.363 1.031 1.00 91.31 118 THR A CA 1
ATOM 895 C C . THR A 1 118 ? -1.997 2.373 2.245 1.00 91.31 118 THR A C 1
ATOM 897 O O . THR A 1 118 ? -2.334 1.300 2.744 1.00 91.31 118 THR A O 1
ATOM 900 N N . GLY A 1 119 ? -2.494 3.546 2.660 1.00 90.44 119 GLY A N 1
ATOM 901 C CA . GLY A 1 119 ? -3.489 3.652 3.734 1.00 90.44 119 GLY A CA 1
ATOM 902 C C . GLY A 1 119 ? -4.798 2.944 3.385 1.00 90.44 119 GLY A C 1
ATOM 903 O O . GLY A 1 119 ? -5.314 2.163 4.181 1.00 90.44 119 GLY A O 1
ATOM 904 N N . ARG A 1 120 ? -5.292 3.117 2.150 1.00 93.44 120 ARG A N 1
ATOM 905 C CA . ARG A 1 120 ? -6.490 2.410 1.671 1.00 93.44 120 ARG A CA 1
ATOM 906 C C . ARG A 1 120 ? -6.303 0.890 1.681 1.00 93.44 120 ARG A C 1
ATOM 908 O O . ARG A 1 120 ? -7.206 0.172 2.100 1.00 93.44 120 ARG A O 1
ATOM 915 N N . ALA A 1 121 ? -5.158 0.391 1.211 1.00 94.12 121 ALA A N 1
ATOM 916 C CA . ALA A 1 121 ? -4.878 -1.045 1.188 1.00 94.12 121 ALA A CA 1
ATOM 917 C C . ALA A 1 121 ? -4.852 -1.656 2.599 1.00 94.12 121 ALA A C 1
ATOM 919 O O . ALA A 1 121 ? -5.426 -2.725 2.798 1.00 94.12 121 ALA A O 1
ATOM 920 N N . TYR A 1 122 ? -4.242 -0.954 3.559 1.00 95.31 122 TYR A N 1
ATOM 921 C CA . TYR A 1 122 ? -4.222 -1.328 4.974 1.00 95.31 122 TYR A CA 1
ATOM 922 C C . TYR A 1 122 ? -5.630 -1.355 5.587 1.00 95.31 122 TYR A C 1
ATOM 924 O O . TYR A 1 122 ? -6.031 -2.348 6.188 1.00 95.31 122 TYR A O 1
ATOM 932 N N . ARG A 1 123 ? -6.422 -0.295 5.383 1.00 94.69 123 ARG A N 1
ATOM 933 C CA . ARG A 1 123 ? -7.788 -0.195 5.922 1.00 94.69 123 ARG A CA 1
ATOM 934 C C . ARG A 1 123 ? -8.709 -1.284 5.361 1.00 94.69 123 ARG A C 1
ATOM 936 O O . ARG A 1 123 ? -9.462 -1.916 6.099 1.00 94.69 123 ARG A O 1
ATOM 943 N N . LEU A 1 124 ? -8.628 -1.551 4.055 1.00 95.12 124 LEU A N 1
ATOM 944 C CA . LEU A 1 124 ? -9.429 -2.598 3.416 1.00 95.12 124 LEU A CA 1
ATOM 945 C C . LEU A 1 124 ? -9.077 -3.998 3.927 1.00 95.12 124 LEU A C 1
ATOM 947 O O . LEU A 1 124 ? -9.987 -4.801 4.122 1.00 95.12 124 LEU A O 1
ATOM 951 N N . SER A 1 125 ? -7.794 -4.302 4.152 1.00 96.12 125 SER A N 1
ATOM 952 C CA . SER A 1 125 ? -7.400 -5.605 4.696 1.00 96.12 125 SER A CA 1
ATOM 953 C C . SER A 1 125 ? -7.783 -5.755 6.171 1.00 96.12 125 SER A C 1
ATOM 955 O O . SER A 1 125 ? -8.244 -6.825 6.567 1.00 96.12 125 SER A O 1
ATOM 957 N N . TYR A 1 126 ? -7.712 -4.670 6.950 1.00 96.69 126 TYR A N 1
ATOM 958 C CA . TYR A 1 126 ? -8.209 -4.619 8.327 1.00 96.69 126 TYR A CA 1
ATOM 959 C C . TYR A 1 126 ? -9.699 -4.999 8.403 1.00 96.69 126 TYR A C 1
ATOM 961 O O . TYR A 1 126 ? -10.081 -5.910 9.140 1.00 96.69 126 TYR A O 1
ATOM 969 N N . TYR A 1 127 ? -10.554 -4.377 7.581 1.00 96.12 127 TYR A N 1
ATOM 970 C CA . TYR A 1 127 ? -11.981 -4.724 7.533 1.00 96.12 127 TYR A CA 1
ATOM 971 C C . TYR A 1 127 ? -12.252 -6.113 6.968 1.00 96.12 127 TYR A C 1
ATOM 973 O O . TYR A 1 127 ? -13.133 -6.810 7.475 1.00 96.12 127 TYR A O 1
ATOM 981 N N . ALA A 1 128 ? -11.501 -6.531 5.946 1.00 97.06 128 ALA A N 1
ATOM 982 C CA . ALA A 1 128 ? -11.640 -7.862 5.369 1.00 97.06 128 ALA A CA 1
ATOM 983 C C . ALA A 1 128 ? -11.378 -8.954 6.418 1.00 97.06 128 ALA A C 1
ATOM 985 O O . ALA A 1 128 ? -12.128 -9.930 6.469 1.00 97.06 128 ALA A O 1
ATOM 986 N N . HIS A 1 129 ? -10.385 -8.760 7.296 1.00 97.31 129 HIS A N 1
ATOM 987 C CA . HIS A 1 129 ? -10.097 -9.673 8.405 1.00 97.31 129 HIS A CA 1
ATOM 988 C C . HIS A 1 129 ? -11.255 -9.767 9.410 1.00 97.31 129 HIS A C 1
ATOM 990 O O . HIS A 1 129 ? -11.553 -10.844 9.919 1.00 97.31 129 HIS A O 1
ATOM 996 N N . LEU A 1 130 ? -11.942 -8.652 9.667 1.00 97.06 130 LEU A N 1
ATOM 997 C CA . LEU A 1 130 ? -13.109 -8.596 10.553 1.00 97.06 130 LEU A CA 1
ATOM 998 C C . LEU A 1 130 ? -14.420 -9.013 9.865 1.00 97.06 130 LEU A C 1
ATOM 1000 O O . LEU A 1 130 ? -15.476 -8.950 10.491 1.00 97.06 130 LEU A O 1
ATOM 1004 N N . HIS A 1 131 ? -14.377 -9.421 8.592 1.00 97.06 131 HIS A N 1
ATOM 1005 C CA . HIS A 1 131 ? -15.555 -9.685 7.759 1.00 97.06 131 HIS A CA 1
ATOM 1006 C C . HIS A 1 131 ? -16.532 -8.497 7.666 1.00 97.06 131 HIS A C 1
ATOM 1008 O O . HIS A 1 131 ? -17.733 -8.672 7.459 1.00 97.06 131 HIS A O 1
ATOM 1014 N N . LEU A 1 132 ? -16.016 -7.274 7.793 1.00 96.00 132 LEU A N 1
ATOM 1015 C CA . LEU A 1 132 ? -16.780 -6.046 7.621 1.00 96.00 132 LEU A CA 1
ATOM 1016 C C . LEU A 1 132 ? -16.795 -5.645 6.144 1.00 96.00 132 LEU A C 1
ATOM 1018 O O . LEU A 1 132 ? -15.785 -5.734 5.443 1.00 96.00 132 LEU A O 1
ATOM 1022 N N . ASN A 1 133 ? -17.941 -5.166 5.658 1.00 94.62 133 ASN A N 1
ATOM 1023 C CA . ASN A 1 133 ? -18.025 -4.652 4.298 1.00 94.62 133 ASN A CA 1
ATOM 1024 C C . ASN A 1 133 ? -17.423 -3.241 4.236 1.00 94.62 133 ASN A C 1
ATOM 1026 O O . ASN A 1 133 ? -18.059 -2.273 4.642 1.00 94.62 133 ASN A O 1
ATOM 1030 N N . GLY A 1 134 ? -16.209 -3.111 3.700 1.00 91.69 134 GLY A N 1
ATOM 1031 C CA . GLY A 1 134 ? -15.525 -1.819 3.591 1.00 91.69 134 GLY A CA 1
ATOM 1032 C C . GLY A 1 134 ? -16.295 -0.757 2.795 1.00 91.69 134 GLY A C 1
ATOM 1033 O O . GLY A 1 134 ? -16.020 0.424 2.961 1.00 91.69 134 GLY A O 1
ATOM 1034 N N . SER A 1 135 ? -17.282 -1.134 1.967 1.00 92.31 135 SER A N 1
ATOM 1035 C CA . SER A 1 135 ? -18.079 -0.166 1.201 1.00 92.31 135 SER A CA 1
ATOM 1036 C C . SER A 1 135 ? -19.058 0.652 2.046 1.00 92.31 135 SER A C 1
ATOM 1038 O O . SER A 1 135 ? -19.567 1.651 1.549 1.00 92.31 135 SER A O 1
ATOM 1040 N N . VAL A 1 136 ? -19.375 0.225 3.277 1.00 93.62 136 VAL A N 1
ATOM 1041 C CA . VAL A 1 136 ? -20.318 0.949 4.153 1.00 93.62 136 VAL A CA 1
ATOM 1042 C C . VAL A 1 136 ? -19.646 2.041 4.991 1.00 93.62 136 VAL A C 1
ATOM 1044 O O . VAL A 1 136 ? -20.336 2.862 5.592 1.00 93.62 136 VAL A O 1
ATOM 1047 N N . PHE A 1 137 ? -18.311 2.069 5.025 1.00 91.88 137 PHE A N 1
ATOM 1048 C CA . PHE A 1 137 ? -17.541 3.070 5.755 1.00 91.88 137 PHE A CA 1
ATOM 1049 C C . PHE A 1 137 ? -16.990 4.091 4.757 1.00 91.88 137 PHE A C 1
ATOM 1051 O O . PHE A 1 137 ? -16.161 3.726 3.918 1.00 91.88 137 PHE A O 1
ATOM 1058 N N . PRO A 1 138 ? -17.464 5.353 4.792 1.00 87.69 138 PRO A N 1
ATOM 1059 C CA . PRO A 1 138 ? -16.968 6.376 3.898 1.00 87.69 138 PRO A CA 1
ATOM 1060 C C . PRO A 1 138 ? -15.475 6.588 4.116 1.00 87.69 138 PRO A C 1
ATOM 1062 O O . PRO A 1 138 ? -14.884 6.357 5.180 1.00 87.69 138 PRO A O 1
ATOM 1065 N N . ASP A 1 139 ? -14.851 6.960 3.018 1.00 84.88 139 ASP A N 1
ATOM 1066 C CA . ASP A 1 139 ? -13.425 6.845 2.851 1.00 84.88 139 ASP A CA 1
ATOM 1067 C C . ASP A 1 139 ? -12.811 8.242 2.905 1.00 84.88 139 ASP A C 1
ATOM 1069 O O . ASP A 1 139 ? -12.327 8.768 1.904 1.00 84.88 139 ASP A O 1
ATOM 1073 N N . ASP A 1 140 ? -12.914 8.851 4.090 1.00 88.25 140 ASP A N 1
ATOM 1074 C CA . ASP A 1 140 ? -12.522 10.235 4.344 1.00 88.25 140 ASP A CA 1
ATOM 1075 C C . ASP A 1 140 ? -11.014 10.417 4.126 1.00 88.25 140 ASP A C 1
ATOM 1077 O O . ASP A 1 140 ? -10.188 9.680 4.676 1.00 88.25 140 ASP A O 1
ATOM 1081 N N . ALA A 1 141 ? -10.624 11.426 3.339 1.00 82.69 141 ALA A N 1
ATOM 1082 C CA . ALA A 1 141 ? -9.219 11.687 3.011 1.00 82.69 141 ALA A CA 1
ATOM 1083 C C . ALA A 1 141 ? -8.350 11.898 4.265 1.00 82.69 141 ALA A C 1
ATOM 1085 O O . ALA A 1 141 ? -7.205 11.440 4.324 1.00 82.69 141 ALA A O 1
ATOM 1086 N N . GLN A 1 142 ? -8.915 12.530 5.298 1.00 85.94 142 GLN A N 1
ATOM 1087 C CA . GLN A 1 142 ? -8.233 12.723 6.572 1.00 85.94 142 GLN A CA 1
ATOM 1088 C C . GLN A 1 142 ? -7.983 11.385 7.282 1.00 85.94 142 GLN A C 1
ATOM 1090 O O . GLN A 1 142 ? -6.846 11.132 7.682 1.00 85.94 142 GLN A O 1
ATOM 1095 N N . ALA A 1 143 ? -8.992 10.510 7.375 1.00 79.81 143 ALA A N 1
ATOM 1096 C CA . ALA A 1 143 ? -8.848 9.179 7.971 1.00 79.81 143 ALA A CA 1
ATOM 1097 C C . ALA A 1 143 ? -7.783 8.359 7.230 1.00 79.81 143 ALA A C 1
ATOM 1099 O O . ALA A 1 143 ? -6.862 7.839 7.855 1.00 79.81 143 ALA A O 1
ATOM 1100 N N . ARG A 1 144 ? -7.803 8.383 5.889 1.00 82.62 144 ARG A N 1
ATOM 1101 C CA . ARG A 1 144 ? -6.792 7.712 5.055 1.00 82.62 144 ARG A CA 1
ATOM 1102 C C . ARG A 1 144 ? -5.368 8.170 5.343 1.00 82.62 144 ARG A C 1
ATOM 1104 O O . ARG A 1 144 ? -4.450 7.356 5.275 1.00 82.62 144 ARG A O 1
ATOM 1111 N N . SER A 1 145 ? -5.159 9.457 5.621 1.00 82.88 145 SER A N 1
ATOM 1112 C CA . SER A 1 145 ? -3.815 9.959 5.919 1.00 82.88 145 SER A CA 1
ATOM 1113 C C . SER A 1 145 ? -3.311 9.464 7.277 1.00 82.88 145 SER A C 1
ATOM 1115 O O . SER A 1 145 ? -2.159 9.045 7.370 1.00 82.88 145 SER A O 1
ATOM 1117 N N . PHE A 1 146 ? -4.172 9.413 8.299 1.00 87.25 146 PHE A N 1
ATOM 1118 C CA . PHE A 1 146 ? -3.835 8.807 9.589 1.00 87.25 146 PHE A CA 1
ATOM 1119 C C . PHE A 1 146 ? -3.596 7.298 9.477 1.00 87.25 146 PHE A C 1
ATOM 1121 O O . PHE A 1 146 ? -2.571 6.817 9.963 1.00 87.25 146 PHE A O 1
ATOM 1128 N N . ASP A 1 147 ? -4.470 6.574 8.778 1.00 83.06 147 ASP A N 1
ATOM 1129 C CA . ASP A 1 147 ? -4.315 5.136 8.542 1.00 83.06 147 ASP A CA 1
ATOM 1130 C C . ASP A 1 147 ? -3.019 4.835 7.799 1.00 83.06 147 ASP A C 1
ATOM 1132 O O . ASP A 1 147 ? -2.306 3.903 8.151 1.00 83.06 147 ASP A O 1
ATOM 1136 N N . ALA A 1 148 ? -2.655 5.658 6.815 1.00 85.88 148 ALA A N 1
ATOM 1137 C CA . ALA A 1 148 ? -1.380 5.528 6.131 1.00 85.88 148 ALA A CA 1
ATOM 1138 C C . ALA A 1 148 ? -0.192 5.725 7.091 1.00 85.88 148 ALA A C 1
ATOM 1140 O O . ALA A 1 148 ? 0.750 4.936 7.033 1.00 85.88 148 ALA A O 1
ATOM 1141 N N . VAL A 1 149 ? -0.221 6.701 8.012 1.00 90.06 149 VAL A N 1
ATOM 1142 C CA . VAL A 1 149 ? 0.847 6.854 9.025 1.00 90.06 149 VAL A CA 1
ATOM 1143 C C . VAL A 1 149 ? 0.974 5.591 9.882 1.00 90.06 149 VAL A C 1
ATOM 1145 O O . VAL A 1 149 ? 2.087 5.092 10.068 1.00 90.06 149 VAL A O 1
ATOM 1148 N N . ILE A 1 150 ? -0.149 5.066 10.381 1.00 86.62 150 ILE A N 1
ATOM 1149 C CA . ILE A 1 150 ? -0.181 3.851 11.210 1.00 86.62 150 ILE A CA 1
ATOM 1150 C C . ILE A 1 150 ? 0.366 2.663 10.416 1.00 86.62 150 ILE A C 1
ATOM 1152 O O . ILE A 1 150 ? 1.274 1.972 10.879 1.00 86.62 150 ILE A O 1
ATOM 1156 N N . ALA A 1 151 ? -0.105 2.492 9.183 1.00 84.25 151 ALA A N 1
ATOM 1157 C CA . ALA A 1 151 ? 0.294 1.408 8.302 1.00 84.25 151 ALA A CA 1
ATOM 1158 C C . ALA A 1 151 ? 1.798 1.446 7.989 1.00 84.25 151 ALA A C 1
ATOM 1160 O O . ALA A 1 151 ? 2.475 0.421 8.047 1.00 84.25 151 ALA A O 1
ATOM 1161 N N . TRP A 1 152 ? 2.360 2.629 7.720 1.00 86.75 152 TRP A N 1
ATOM 1162 C CA . TRP A 1 152 ? 3.807 2.795 7.563 1.00 86.75 152 TRP A CA 1
ATOM 1163 C C . TRP A 1 152 ? 4.566 2.469 8.853 1.00 86.75 152 TRP A C 1
ATOM 1165 O O . TRP A 1 152 ? 5.622 1.840 8.786 1.00 86.75 152 TRP A O 1
ATOM 1175 N N . GLY A 1 153 ? 4.033 2.833 10.022 1.00 87.44 153 GLY A N 1
ATOM 1176 C CA . GLY A 1 153 ? 4.588 2.443 11.319 1.00 87.44 153 GLY A CA 1
ATOM 1177 C C . GLY A 1 153 ? 4.659 0.921 11.499 1.00 87.44 153 GLY A C 1
ATOM 1178 O O . GLY A 1 153 ? 5.723 0.381 11.820 1.00 87.44 153 GLY A O 1
ATOM 1179 N N . ASP A 1 154 ? 3.565 0.210 11.226 1.00 82.19 154 ASP A N 1
ATOM 1180 C CA . ASP A 1 154 ? 3.502 -1.254 11.312 1.00 82.19 154 ASP A CA 1
ATOM 1181 C C . ASP A 1 154 ? 4.402 -1.944 10.274 1.00 82.19 154 ASP A C 1
ATOM 1183 O O . ASP A 1 154 ? 5.112 -2.902 10.594 1.00 82.19 154 ASP A O 1
ATOM 1187 N N . VAL A 1 155 ? 4.456 -1.435 9.040 1.00 83.06 155 VAL A N 1
ATOM 1188 C CA . VAL A 1 155 ? 5.349 -1.971 8.001 1.00 83.06 155 VAL A CA 1
ATOM 1189 C C . VAL A 1 155 ? 6.814 -1.753 8.372 1.00 83.06 155 VAL A C 1
ATOM 1191 O O . VAL A 1 155 ? 7.618 -2.675 8.241 1.00 83.06 155 VAL A O 1
ATOM 1194 N N . VAL A 1 156 ? 7.187 -0.573 8.878 1.00 84.94 156 VAL A N 1
ATOM 1195 C CA . VAL A 1 156 ? 8.566 -0.283 9.300 1.00 84.94 156 VAL A CA 1
ATOM 1196 C C . VAL A 1 156 ? 8.966 -1.152 10.488 1.00 84.94 156 VAL A C 1
ATOM 1198 O O . VAL A 1 156 ? 10.056 -1.723 10.477 1.00 84.94 156 VAL A O 1
ATOM 1201 N N . THR A 1 157 ? 8.107 -1.311 11.496 1.00 84.81 157 THR A N 1
ATOM 1202 C CA . THR A 1 157 ? 8.403 -2.189 12.642 1.00 84.81 157 THR A CA 1
ATOM 1203 C C . THR A 1 157 ? 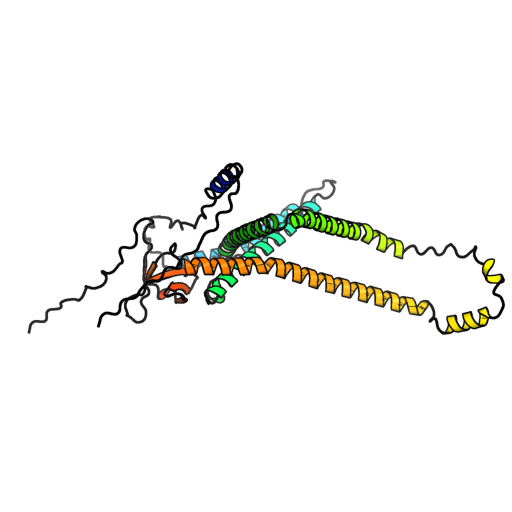8.512 -3.655 12.218 1.00 84.81 157 THR A C 1
ATOM 1205 O O . THR A 1 157 ? 9.458 -4.339 12.622 1.00 84.81 157 THR A O 1
ATOM 1208 N N . SER A 1 158 ? 7.633 -4.119 11.327 1.00 82.81 158 SER A N 1
ATOM 1209 C CA . SER A 1 158 ? 7.698 -5.456 10.729 1.00 82.81 158 SER A CA 1
ATOM 1210 C C . SER A 1 158 ? 8.983 -5.651 9.925 1.00 82.81 158 SER A C 1
ATOM 1212 O O . SER A 1 158 ? 9.683 -6.647 10.119 1.00 82.81 158 SER A O 1
ATOM 1214 N N . LEU A 1 159 ? 9.367 -4.675 9.101 1.00 81.62 159 LEU A N 1
ATOM 1215 C CA . LEU A 1 159 ? 10.607 -4.685 8.329 1.00 81.62 159 LEU A CA 1
ATOM 1216 C C . LEU A 1 159 ? 11.840 -4.695 9.238 1.00 81.62 159 LEU A C 1
ATOM 1218 O O . LEU A 1 159 ? 12.751 -5.487 9.017 1.00 81.62 159 LEU A O 1
ATOM 1222 N N . ILE A 1 160 ? 11.866 -3.882 10.296 1.00 83.12 160 ILE A N 1
ATOM 1223 C CA . ILE A 1 160 ? 12.938 -3.895 11.301 1.00 83.12 160 ILE A CA 1
ATOM 1224 C C . ILE A 1 160 ? 13.001 -5.264 11.988 1.00 83.12 160 ILE A C 1
ATOM 1226 O O . ILE A 1 160 ? 14.092 -5.792 12.220 1.00 83.12 160 ILE A O 1
ATOM 1230 N N . SER A 1 161 ? 11.856 -5.887 12.279 1.00 85.12 161 SER A N 1
ATOM 1231 C CA . SER A 1 161 ? 11.809 -7.226 12.872 1.00 85.12 161 SER A CA 1
ATOM 1232 C C . SER A 1 161 ? 12.346 -8.301 11.914 1.00 85.12 161 SER A C 1
ATOM 1234 O O . SER A 1 161 ? 13.106 -9.175 12.328 1.00 85.12 161 SER A O 1
ATOM 1236 N N . LEU A 1 162 ? 12.038 -8.206 10.618 1.00 82.50 162 LEU A N 1
ATOM 1237 C CA . LEU A 1 162 ? 12.541 -9.111 9.586 1.00 82.50 162 LEU A CA 1
ATOM 1238 C C . LEU A 1 162 ? 14.034 -8.918 9.354 1.00 82.50 162 LEU A C 1
ATOM 1240 O O . LEU A 1 162 ? 14.776 -9.900 9.338 1.00 82.50 162 LEU A O 1
ATOM 1244 N N . ILE A 1 163 ? 14.489 -7.670 9.227 1.00 78.25 163 ILE A N 1
ATOM 1245 C CA . ILE A 1 163 ? 15.906 -7.338 9.101 1.00 78.25 163 ILE A CA 1
ATOM 1246 C C . ILE A 1 163 ? 16.637 -7.855 10.332 1.00 78.25 163 ILE A C 1
ATOM 1248 O O . ILE A 1 163 ? 17.577 -8.615 10.173 1.00 78.25 163 ILE A O 1
ATOM 1252 N N . SER A 1 164 ? 16.183 -7.552 11.550 1.00 82.00 164 SER A N 1
ATOM 1253 C CA . SER A 1 164 ? 16.851 -8.010 12.776 1.00 82.00 164 SER A CA 1
ATOM 1254 C C . SER A 1 164 ? 16.880 -9.535 12.903 1.00 82.00 164 SER A C 1
ATOM 1256 O O . SER A 1 164 ? 17.927 -10.079 13.246 1.00 82.00 164 SER A O 1
ATOM 1258 N N . ARG A 1 165 ? 15.801 -10.250 12.551 1.00 83.44 165 ARG A N 1
ATOM 1259 C CA . ARG A 1 165 ? 15.790 -11.725 12.506 1.00 83.44 165 ARG A CA 1
ATOM 1260 C C . ARG A 1 165 ? 16.741 -12.276 11.444 1.00 83.44 165 ARG A C 1
ATOM 1262 O O . ARG A 1 165 ? 17.461 -13.233 11.713 1.00 83.44 165 ARG A O 1
ATOM 1269 N N . THR A 1 166 ? 16.770 -11.678 10.256 1.00 78.25 166 THR A N 1
ATOM 1270 C CA . THR A 1 166 ? 17.623 -12.124 9.141 1.00 78.25 166 THR A CA 1
ATOM 1271 C C . THR A 1 166 ? 19.096 -11.851 9.438 1.00 78.25 166 THR A C 1
ATOM 1273 O O . THR A 1 166 ? 19.933 -12.731 9.272 1.00 78.25 166 THR A O 1
ATOM 1276 N N . VAL A 1 167 ? 19.397 -10.664 9.962 1.00 77.00 167 VAL A N 1
ATOM 1277 C CA . VAL A 1 167 ? 20.706 -10.228 10.470 1.00 77.00 167 VAL A CA 1
ATOM 1278 C C . VAL A 1 167 ? 21.186 -11.159 11.580 1.00 77.00 167 VAL A C 1
ATOM 1280 O O . VAL A 1 167 ? 22.335 -11.590 11.551 1.00 77.00 167 VAL A O 1
ATOM 1283 N N . ALA A 1 168 ? 20.312 -11.505 12.530 1.00 78.56 168 ALA A N 1
ATOM 1284 C CA . ALA A 1 168 ? 20.649 -12.396 13.637 1.00 78.56 168 ALA A CA 1
ATOM 1285 C C . ALA A 1 168 ? 20.891 -13.845 13.186 1.00 78.56 168 ALA A C 1
ATOM 1287 O O . ALA A 1 168 ? 21.675 -14.552 13.813 1.00 78.56 168 ALA A O 1
ATOM 1288 N N . ARG A 1 169 ? 20.231 -14.298 12.112 1.00 82.38 169 ARG A N 1
ATOM 1289 C CA . ARG A 1 169 ? 20.317 -15.688 11.637 1.00 82.38 169 ARG A CA 1
ATOM 1290 C C . ARG A 1 169 ? 21.391 -15.898 10.567 1.00 82.38 169 ARG A C 1
ATOM 1292 O O . ARG A 1 169 ? 21.956 -16.985 10.481 1.00 82.38 169 ARG A O 1
ATOM 1299 N N . HIS A 1 170 ? 21.699 -14.876 9.770 1.00 77.62 170 HIS A N 1
ATOM 1300 C CA . HIS A 1 170 ? 22.614 -14.974 8.636 1.00 77.62 170 HIS A CA 1
ATOM 1301 C C . HIS A 1 170 ? 23.535 -13.753 8.541 1.00 77.62 170 HIS A C 1
ATOM 1303 O O . HIS A 1 170 ? 23.274 -12.808 7.796 1.00 77.62 170 HIS A O 1
ATOM 1309 N N . HIS A 1 171 ? 24.692 -13.826 9.205 1.00 77.88 171 HIS A N 1
ATOM 1310 C CA . HIS A 1 171 ? 25.783 -12.854 9.039 1.00 77.88 171 HIS A CA 1
ATOM 1311 C C . HIS A 1 171 ? 26.191 -12.653 7.565 1.00 77.88 171 HIS A C 1
ATOM 1313 O O . HIS A 1 171 ? 26.593 -11.557 7.182 1.00 77.88 171 HIS A O 1
ATOM 1319 N N . LEU A 1 172 ? 26.029 -13.680 6.720 1.00 71.81 172 LEU A N 1
ATOM 1320 C CA . LEU A 1 172 ? 26.314 -13.606 5.284 1.00 71.81 172 LEU A CA 1
ATOM 1321 C C . LEU A 1 172 ? 25.361 -12.653 4.542 1.00 71.81 172 LEU A C 1
ATOM 1323 O O . LEU A 1 172 ? 25.792 -11.925 3.652 1.00 71.81 172 LEU A O 1
ATOM 1327 N N . GLY A 1 173 ? 24.083 -12.606 4.936 1.00 69.12 173 GLY A N 1
ATOM 1328 C CA . GLY A 1 173 ? 23.080 -11.733 4.317 1.00 69.12 173 GLY A CA 1
ATOM 1329 C C . GLY A 1 173 ? 23.376 -10.247 4.529 1.00 69.12 173 GLY A C 1
ATOM 1330 O O . GLY A 1 173 ? 23.092 -9.434 3.652 1.00 69.12 173 GLY A O 1
ATOM 1331 N N . MET A 1 174 ? 24.035 -9.902 5.642 1.00 72.88 174 MET A N 1
ATOM 1332 C CA . MET A 1 174 ? 24.486 -8.536 5.928 1.00 72.88 174 MET A CA 1
ATOM 1333 C C . MET A 1 174 ? 25.537 -8.028 4.939 1.00 72.88 174 MET A C 1
ATOM 1335 O O . MET A 1 174 ? 25.577 -6.834 4.665 1.00 72.88 174 MET A O 1
ATOM 1339 N N . VAL A 1 175 ? 26.375 -8.916 4.398 1.00 79.06 175 VAL A N 1
ATOM 1340 C CA . VAL A 1 175 ? 27.401 -8.553 3.407 1.00 79.06 175 VAL A CA 1
ATOM 1341 C C . VAL A 1 175 ? 26.849 -8.696 1.989 1.00 79.06 175 VAL A C 1
ATOM 1343 O O . VAL A 1 175 ? 27.082 -7.834 1.140 1.00 79.06 175 VAL A O 1
ATOM 1346 N N . LEU A 1 176 ? 26.077 -9.757 1.732 1.00 75.06 176 LEU A N 1
ATOM 1347 C CA . LEU A 1 176 ? 25.559 -10.071 0.403 1.00 75.06 176 LEU A CA 1
ATOM 1348 C C . LEU A 1 176 ? 24.468 -9.089 -0.052 1.00 75.06 176 LEU A C 1
ATOM 1350 O O . LEU A 1 176 ? 24.439 -8.704 -1.213 1.00 75.06 176 LEU A O 1
ATOM 1354 N N . GLY A 1 177 ? 23.586 -8.647 0.849 1.00 78.06 177 GLY A N 1
ATOM 1355 C CA . GLY A 1 177 ? 22.488 -7.736 0.508 1.00 78.06 177 GLY A CA 1
ATOM 1356 C C . GLY A 1 177 ? 22.972 -6.387 -0.045 1.00 78.06 177 GLY A C 1
ATOM 1357 O O . GLY A 1 177 ? 22.628 -6.041 -1.178 1.00 78.06 177 GLY A O 1
ATOM 1358 N N . PRO A 1 178 ? 23.812 -5.636 0.693 1.00 77.00 178 PRO A N 1
ATOM 1359 C CA . PRO A 1 178 ? 24.346 -4.358 0.227 1.00 77.00 178 PRO A CA 1
ATOM 1360 C C . PRO A 1 178 ? 25.208 -4.494 -1.028 1.00 77.00 178 PRO A C 1
ATOM 1362 O O . PRO A 1 178 ? 25.146 -3.634 -1.901 1.00 77.00 178 PRO A O 1
ATOM 1365 N N . THR A 1 179 ? 25.990 -5.572 -1.149 1.00 74.00 179 THR A N 1
ATOM 1366 C CA . THR A 1 179 ? 26.825 -5.802 -2.339 1.00 74.00 179 THR A CA 1
ATOM 1367 C C . THR A 1 179 ? 25.981 -6.076 -3.580 1.00 74.00 179 THR A C 1
ATOM 1369 O O . THR A 1 179 ? 26.261 -5.502 -4.631 1.00 74.00 179 THR A O 1
ATOM 1372 N N . LEU A 1 180 ? 24.911 -6.868 -3.465 1.00 74.31 180 LEU A N 1
ATOM 1373 C CA . LEU A 1 180 ? 23.988 -7.115 -4.573 1.00 74.31 180 LEU A CA 1
ATOM 1374 C C . LEU A 1 180 ? 23.213 -5.845 -4.954 1.00 74.31 180 LEU A C 1
ATOM 1376 O O . LEU A 1 180 ? 23.079 -5.542 -6.137 1.00 74.31 180 LEU A O 1
ATOM 1380 N N . GLY A 1 181 ? 22.766 -5.068 -3.961 1.00 78.31 181 GLY A N 1
ATOM 1381 C CA . GLY A 1 181 ? 22.103 -3.780 -4.180 1.00 78.31 181 GLY A CA 1
ATOM 1382 C C . GLY A 1 181 ? 23.007 -2.763 -4.883 1.00 78.31 181 GLY A C 1
ATOM 1383 O O . GLY A 1 181 ? 22.596 -2.140 -5.861 1.00 78.31 181 GLY A O 1
ATOM 1384 N N . LEU A 1 182 ? 24.267 -2.648 -4.446 1.00 81.50 182 LEU A N 1
ATOM 1385 C CA . LEU A 1 182 ? 25.270 -1.796 -5.087 1.00 81.50 182 LEU A CA 1
ATOM 1386 C C . LEU A 1 182 ? 25.553 -2.255 -6.524 1.00 81.50 182 LEU A C 1
ATOM 1388 O O . LEU A 1 182 ? 25.619 -1.430 -7.431 1.00 81.50 182 LEU A O 1
ATOM 1392 N N . LEU A 1 183 ? 25.683 -3.565 -6.750 1.00 79.38 183 LEU A N 1
ATOM 1393 C CA . LEU A 1 183 ? 25.916 -4.127 -8.079 1.00 79.38 183 LEU A CA 1
ATOM 1394 C C . LEU A 1 183 ? 24.753 -3.811 -9.026 1.00 79.38 183 LEU A C 1
ATOM 1396 O O . LEU A 1 183 ? 24.980 -3.362 -10.148 1.00 79.38 183 LEU A O 1
ATOM 1400 N N . LEU A 1 184 ? 23.513 -3.965 -8.562 1.00 79.81 184 LEU A N 1
ATOM 1401 C CA . LEU A 1 184 ? 22.312 -3.663 -9.341 1.00 79.81 184 LEU A CA 1
ATOM 1402 C C . LEU A 1 184 ? 22.214 -2.162 -9.664 1.00 79.81 184 LEU A C 1
ATOM 1404 O O . LEU A 1 184 ? 21.904 -1.785 -10.796 1.00 79.81 184 LEU A O 1
ATOM 1408 N N . PHE A 1 185 ? 22.577 -1.299 -8.713 1.00 77.50 185 PHE A N 1
ATOM 1409 C CA . PHE A 1 185 ? 22.668 0.146 -8.927 1.00 77.50 185 PHE A CA 1
ATOM 1410 C C . PHE A 1 185 ? 23.735 0.516 -9.971 1.00 77.50 185 PHE A C 1
ATOM 1412 O O . PHE A 1 185 ? 23.455 1.273 -10.901 1.00 77.50 185 PHE A O 1
ATOM 1419 N N . VAL A 1 186 ? 24.936 -0.068 -9.882 1.00 84.56 186 VAL A N 1
ATOM 1420 C CA . VAL A 1 186 ? 26.023 0.148 -10.854 1.00 84.56 186 VAL A CA 1
ATOM 1421 C C . VAL A 1 186 ? 25.618 -0.320 -12.252 1.00 84.56 186 VAL A C 1
ATOM 1423 O O . VAL A 1 186 ? 25.843 0.405 -13.220 1.00 84.56 186 VAL A O 1
ATOM 1426 N N . VAL A 1 187 ? 24.980 -1.488 -12.371 1.00 82.31 187 VAL A N 1
ATOM 1427 C CA . VAL A 1 187 ? 24.460 -1.998 -13.651 1.00 82.31 187 VAL A CA 1
ATOM 1428 C C . VAL A 1 187 ? 23.423 -1.039 -14.230 1.00 82.31 187 VAL A C 1
ATOM 1430 O O . VAL A 1 187 ? 23.491 -0.703 -15.410 1.00 82.31 187 VAL A O 1
ATOM 1433 N N . THR A 1 188 ? 22.509 -0.532 -13.403 1.00 76.81 188 THR A N 1
ATOM 1434 C CA . THR A 1 188 ? 21.486 0.428 -13.837 1.00 76.81 188 THR A CA 1
ATOM 1435 C C . THR A 1 188 ? 22.123 1.719 -14.359 1.00 76.81 188 THR A C 1
ATOM 1437 O O . THR A 1 188 ? 21.781 2.187 -15.445 1.00 76.81 188 THR A O 1
ATOM 1440 N N . LEU A 1 189 ? 23.113 2.265 -13.644 1.00 80.56 189 LEU A N 1
ATOM 1441 C CA . LEU A 1 189 ? 23.861 3.442 -14.093 1.00 80.56 189 LEU A CA 1
ATOM 1442 C C . LEU A 1 189 ? 24.653 3.183 -15.380 1.00 80.56 189 LEU A C 1
ATOM 1444 O O . LEU A 1 189 ? 24.707 4.059 -16.242 1.00 80.56 189 LEU A O 1
ATOM 1448 N N . ALA A 1 190 ? 25.246 1.997 -15.536 1.00 78.06 190 ALA A N 1
ATOM 1449 C CA . ALA A 1 190 ? 25.953 1.615 -16.756 1.00 78.06 190 ALA A CA 1
ATOM 1450 C C . ALA A 1 190 ? 25.000 1.563 -17.961 1.00 78.06 190 ALA A C 1
ATOM 1452 O O . ALA A 1 190 ? 25.298 2.139 -19.007 1.00 78.06 190 ALA A O 1
ATOM 1453 N N . VAL A 1 191 ? 23.815 0.968 -17.790 1.00 79.31 191 VAL A N 1
ATOM 1454 C CA . VAL A 1 191 ? 22.773 0.921 -18.826 1.00 79.31 191 VAL A CA 1
ATOM 1455 C C . VAL A 1 191 ? 22.315 2.330 -19.215 1.00 79.31 191 VAL A C 1
ATOM 1457 O O . VAL A 1 191 ? 22.266 2.645 -20.403 1.00 79.31 191 VAL A O 1
ATOM 1460 N N . ILE A 1 192 ? 22.047 3.207 -18.240 1.00 77.75 192 ILE A N 1
ATOM 1461 C CA . ILE A 1 192 ? 21.649 4.604 -18.498 1.00 77.75 192 ILE A CA 1
ATOM 1462 C C . ILE A 1 192 ? 22.765 5.369 -19.225 1.00 77.75 192 ILE A C 1
ATOM 1464 O O . ILE A 1 192 ? 22.498 6.131 -20.156 1.00 77.75 192 ILE A O 1
ATOM 1468 N N . ARG A 1 193 ? 24.024 5.154 -18.829 1.00 83.81 193 ARG A N 1
ATOM 1469 C CA . ARG A 1 193 ? 25.190 5.820 -19.421 1.00 83.81 193 ARG A CA 1
ATOM 1470 C C . ARG A 1 193 ? 25.446 5.399 -20.869 1.00 83.81 193 ARG A C 1
ATOM 1472 O O . ARG A 1 193 ? 25.834 6.246 -21.675 1.00 83.81 193 ARG A O 1
ATOM 1479 N N . ASP A 1 194 ? 25.260 4.124 -21.202 1.00 76.94 194 ASP A N 1
ATOM 1480 C CA . ASP A 1 194 ? 25.553 3.598 -22.541 1.00 76.94 194 ASP A CA 1
ATOM 1481 C C . ASP A 1 194 ? 24.353 3.638 -23.504 1.00 76.94 194 ASP A C 1
ATOM 1483 O O . ASP A 1 194 ? 24.549 3.597 -24.724 1.00 76.94 194 ASP A O 1
ATOM 1487 N N . ALA A 1 195 ? 23.131 3.841 -22.999 1.00 78.31 195 ALA A N 1
ATOM 1488 C CA . ALA A 1 195 ? 21.936 4.097 -23.808 1.00 78.31 195 ALA A CA 1
ATOM 1489 C C . ALA A 1 195 ? 22.122 5.190 -24.897 1.00 78.31 195 ALA A C 1
ATOM 1491 O O . ALA A 1 195 ? 21.774 4.935 -26.055 1.00 78.31 195 ALA A O 1
ATOM 1492 N N . PRO A 1 196 ? 22.724 6.371 -24.625 1.00 70.25 196 PRO A N 1
ATOM 1493 C CA . PRO A 1 196 ? 22.976 7.385 -25.657 1.00 70.25 196 PRO A CA 1
ATOM 1494 C C . PRO A 1 196 ? 24.116 7.022 -26.622 1.00 70.25 196 PRO A C 1
ATOM 1496 O O . PRO A 1 196 ? 24.149 7.495 -27.757 1.00 70.25 196 PRO A O 1
ATOM 1499 N N . ARG A 1 197 ? 25.063 6.164 -26.224 1.00 69.69 197 ARG A N 1
ATOM 1500 C CA . ARG A 1 197 ? 26.129 5.705 -27.135 1.00 69.69 197 ARG A CA 1
ATOM 1501 C C . ARG A 1 197 ? 25.598 4.716 -28.166 1.00 69.69 197 ARG A C 1
ATOM 1503 O O . ARG A 1 197 ? 26.022 4.760 -29.322 1.00 69.69 197 ARG A O 1
ATOM 1510 N N . TRP A 1 198 ? 24.629 3.889 -27.776 1.00 59.66 198 TRP A N 1
ATOM 1511 C CA . TRP A 1 198 ? 23.930 2.969 -28.673 1.00 59.66 198 TRP A CA 1
ATOM 1512 C C . TRP A 1 198 ? 23.127 3.683 -29.767 1.00 59.66 198 TRP A C 1
ATOM 1514 O O . TRP A 1 198 ? 23.070 3.204 -30.902 1.00 59.66 198 TRP A O 1
ATOM 1524 N N . THR A 1 199 ? 22.553 4.854 -29.480 1.00 64.75 199 THR A N 1
ATOM 1525 C CA . THR A 1 199 ? 21.829 5.640 -30.492 1.00 64.75 199 THR A CA 1
ATOM 1526 C C . THR A 1 199 ? 22.772 6.342 -31.476 1.00 64.75 199 THR A C 1
ATOM 1528 O O . THR A 1 199 ? 22.448 6.437 -32.662 1.00 64.75 199 THR A O 1
ATOM 1531 N N . ILE A 1 200 ? 23.965 6.762 -31.035 1.00 66.81 200 ILE A N 1
ATOM 1532 C CA . ILE A 1 200 ? 24.969 7.425 -31.889 1.00 66.81 200 ILE A CA 1
ATOM 1533 C C . ILE A 1 200 ? 25.704 6.423 -32.794 1.00 66.81 200 ILE A C 1
ATOM 1535 O O . ILE A 1 200 ? 25.877 6.689 -33.986 1.00 66.81 200 ILE A O 1
ATOM 1539 N N . TRP A 1 201 ? 26.077 5.241 -32.289 1.00 55.75 201 TRP A N 1
ATOM 1540 C CA . TRP A 1 201 ? 26.778 4.223 -33.090 1.00 55.75 201 TRP A CA 1
ATOM 1541 C C . TRP A 1 201 ? 25.949 3.684 -34.265 1.00 55.75 201 TRP A C 1
ATOM 1543 O O . TRP A 1 201 ? 26.516 3.329 -35.298 1.00 55.75 201 TRP A O 1
ATOM 1553 N N . ARG A 1 202 ? 24.608 3.708 -34.185 1.00 57.50 202 ARG A N 1
ATOM 1554 C CA . ARG A 1 202 ? 23.749 3.355 -35.332 1.00 57.50 202 ARG A CA 1
ATOM 1555 C C . ARG A 1 202 ? 23.862 4.327 -36.512 1.00 57.50 202 ARG A C 1
ATOM 1557 O O . ARG A 1 202 ? 23.579 3.925 -37.636 1.00 57.50 202 ARG A O 1
ATOM 1564 N N . LYS A 1 203 ? 24.281 5.582 -36.299 1.00 61.69 203 LYS A N 1
ATOM 1565 C CA . LYS A 1 203 ? 24.413 6.579 -37.381 1.00 61.69 203 LYS A CA 1
ATOM 1566 C C . LYS A 1 203 ? 25.792 6.604 -38.039 1.00 61.69 203 LYS A C 1
ATOM 1568 O O . LYS A 1 203 ? 25.924 7.175 -39.117 1.00 61.69 203 LYS A O 1
ATOM 1573 N N . VAL A 1 204 ? 26.797 5.953 -37.455 1.00 59.31 204 VAL A N 1
ATOM 1574 C CA . VAL A 1 204 ? 28.172 5.951 -37.977 1.00 59.31 204 VAL A CA 1
ATOM 1575 C C . VAL A 1 204 ? 28.583 4.530 -38.358 1.00 59.31 204 VAL A C 1
ATOM 1577 O O . VAL A 1 204 ? 29.533 3.975 -37.823 1.00 59.31 204 VAL A O 1
ATOM 1580 N N . SER A 1 205 ? 27.875 3.917 -39.312 1.00 57.69 205 SER A N 1
ATOM 1581 C CA . SER A 1 205 ? 28.507 2.875 -40.131 1.00 57.69 205 SER A CA 1
ATOM 1582 C C . SER A 1 205 ? 29.404 3.583 -41.150 1.00 57.69 205 SER A C 1
ATOM 1584 O O . SER A 1 205 ? 28.881 4.235 -42.057 1.00 57.69 205 SER A O 1
ATOM 1586 N N . PRO A 1 206 ? 30.742 3.521 -41.021 1.00 53.62 206 PRO A N 1
ATOM 1587 C CA . PRO A 1 206 ? 31.632 4.251 -41.904 1.00 53.62 206 PRO A CA 1
ATOM 1588 C C . PRO A 1 206 ? 31.569 3.633 -43.301 1.00 53.62 206 PRO A C 1
ATOM 1590 O O . PRO A 1 206 ? 32.119 2.562 -43.561 1.00 53.62 206 PRO A O 1
ATOM 1593 N N . ALA A 1 207 ? 30.963 4.355 -44.240 1.00 57.62 207 ALA A N 1
ATOM 1594 C CA . ALA A 1 207 ? 30.959 4.043 -45.670 1.00 57.62 207 ALA A CA 1
ATOM 1595 C C . ALA A 1 207 ? 32.367 4.084 -46.324 1.00 57.62 207 ALA A C 1
ATOM 1597 O O . ALA A 1 207 ? 32.493 3.991 -47.541 1.00 57.62 207 ALA A O 1
ATOM 1598 N N . GLY A 1 208 ? 33.446 4.215 -45.542 1.00 58.12 208 GLY A N 1
ATOM 1599 C CA . GLY A 1 208 ? 34.736 4.722 -46.013 1.00 58.12 208 GLY A CA 1
ATOM 1600 C C . GLY A 1 208 ? 35.958 3.811 -45.873 1.00 58.12 208 GLY A C 1
ATOM 1601 O O . GLY A 1 208 ? 37.068 4.321 -45.973 1.00 58.12 208 GLY A O 1
ATOM 1602 N N . LYS A 1 209 ? 35.838 2.493 -45.643 1.00 53.56 209 LYS A N 1
ATOM 1603 C CA . LYS A 1 209 ? 37.038 1.622 -45.550 1.00 53.56 209 LYS A CA 1
ATOM 1604 C C . LYS A 1 209 ? 36.940 0.312 -46.333 1.00 53.56 209 LYS A C 1
ATOM 1606 O O . LYS A 1 209 ? 37.271 -0.761 -45.847 1.00 53.56 209 LYS A O 1
ATOM 1611 N N . ARG A 1 210 ? 36.523 0.413 -47.599 1.00 54.53 210 ARG A N 1
ATOM 1612 C CA . ARG A 1 210 ? 36.435 -0.708 -48.557 1.00 54.53 210 ARG A CA 1
ATOM 1613 C C . ARG A 1 210 ? 37.503 -0.665 -49.664 1.00 54.53 210 ARG A C 1
ATOM 1615 O O . ARG A 1 210 ? 37.230 -1.084 -50.781 1.00 54.53 210 ARG A O 1
ATOM 1622 N N . ARG A 1 211 ? 38.706 -0.133 -49.392 1.00 55.69 211 ARG A N 1
ATOM 1623 C CA . ARG A 1 211 ? 39.762 0.054 -50.419 1.00 55.69 211 ARG A CA 1
ATOM 1624 C C . ARG A 1 211 ? 41.107 -0.657 -50.196 1.00 55.69 211 ARG A C 1
ATOM 1626 O O . ARG A 1 211 ? 42.007 -0.446 -50.995 1.00 55.69 211 ARG A O 1
ATOM 1633 N N . ARG A 1 212 ? 41.280 -1.527 -49.189 1.00 53.38 212 ARG A N 1
ATOM 1634 C CA . ARG A 1 212 ? 42.573 -2.235 -48.979 1.00 53.38 212 ARG A CA 1
ATOM 1635 C C . ARG A 1 212 ? 42.519 -3.760 -48.813 1.00 53.38 212 ARG A C 1
ATOM 1637 O O . ARG A 1 212 ? 43.523 -4.354 -48.452 1.00 53.38 212 ARG A O 1
ATOM 1644 N N . MET A 1 213 ? 41.400 -4.414 -49.130 1.00 51.03 213 MET A N 1
ATOM 1645 C CA . MET A 1 213 ? 41.288 -5.886 -49.069 1.00 51.03 213 MET A CA 1
ATOM 1646 C C . MET A 1 213 ? 41.073 -6.554 -50.439 1.00 51.03 213 MET A C 1
ATOM 1648 O O . MET A 1 213 ? 40.573 -7.669 -50.529 1.00 51.03 213 MET A O 1
ATOM 1652 N N . THR A 1 214 ? 41.459 -5.887 -51.529 1.00 56.47 214 THR A N 1
ATOM 1653 C CA . THR A 1 214 ? 41.387 -6.437 -52.895 1.00 56.47 214 THR A CA 1
ATOM 1654 C C . THR A 1 214 ? 42.549 -7.374 -53.247 1.00 56.47 214 THR A C 1
ATOM 1656 O O . THR A 1 214 ? 42.412 -8.155 -54.181 1.00 56.47 214 THR A O 1
ATOM 1659 N N . GLY A 1 215 ? 43.659 -7.360 -52.497 1.00 56.75 215 GLY A N 1
ATOM 1660 C CA . GLY A 1 215 ? 44.823 -8.212 -52.786 1.00 56.75 215 GLY A CA 1
ATOM 1661 C C . GLY A 1 215 ? 44.644 -9.684 -52.394 1.00 56.75 215 GLY A C 1
ATOM 1662 O O . GLY A 1 215 ? 45.094 -10.571 -53.109 1.00 56.75 215 GLY A O 1
ATOM 1663 N N . LEU A 1 216 ? 43.926 -9.959 -51.301 1.00 55.81 216 LEU A N 1
ATOM 1664 C CA . LEU A 1 216 ? 43.828 -11.312 -50.729 1.00 55.81 216 LEU A CA 1
ATOM 1665 C C . LEU A 1 216 ? 42.718 -12.166 -51.373 1.00 55.81 216 LEU A C 1
ATOM 1667 O O . LEU A 1 216 ? 42.771 -13.390 -51.345 1.00 55.81 216 LEU A O 1
ATOM 1671 N N . ILE A 1 217 ? 41.744 -11.532 -52.036 1.00 56.03 217 ILE A N 1
ATOM 1672 C CA . ILE A 1 217 ? 40.649 -12.219 -52.748 1.00 56.03 217 ILE A CA 1
ATOM 1673 C C . ILE A 1 217 ? 41.105 -12.731 -54.129 1.00 56.03 217 ILE A C 1
ATOM 1675 O O . ILE A 1 217 ? 40.488 -13.631 -54.697 1.00 56.03 217 ILE A O 1
ATOM 1679 N N . ALA A 1 218 ? 42.216 -12.217 -54.669 1.00 58.22 218 ALA A N 1
ATOM 1680 C CA . ALA A 1 218 ? 42.727 -12.638 -55.972 1.00 58.22 218 ALA A CA 1
ATOM 1681 C C . ALA A 1 218 ? 43.266 -14.084 -55.986 1.00 58.22 218 ALA A C 1
ATOM 1683 O O . ALA A 1 218 ? 43.305 -14.684 -57.060 1.00 58.22 218 ALA A O 1
ATOM 1684 N N . LEU A 1 219 ? 43.614 -14.652 -54.822 1.00 56.06 219 LEU A N 1
ATOM 1685 C CA . LEU A 1 219 ? 44.173 -16.005 -54.699 1.00 56.06 219 LEU A CA 1
ATOM 1686 C C . LEU A 1 219 ? 43.107 -17.121 -54.613 1.00 56.06 219 LEU A C 1
ATOM 1688 O O . LEU A 1 219 ? 43.432 -18.288 -54.790 1.00 56.06 219 LEU A O 1
ATOM 1692 N N . LEU A 1 220 ? 41.822 -16.785 -54.418 1.00 54.56 220 LEU A N 1
ATOM 1693 C CA . LEU A 1 220 ? 40.691 -17.736 -54.366 1.00 54.56 220 LEU A CA 1
ATOM 1694 C C . LEU A 1 220 ? 39.897 -17.799 -55.691 1.00 54.56 220 LEU A C 1
ATOM 1696 O O . LEU A 1 220 ? 38.669 -17.895 -55.711 1.00 54.56 220 LEU A O 1
ATOM 1700 N N . ARG A 1 221 ? 40.585 -17.719 -56.836 1.00 55.22 221 ARG A N 1
ATOM 1701 C CA . ARG A 1 221 ? 39.962 -17.541 -58.166 1.00 55.22 221 ARG A CA 1
ATOM 1702 C C . ARG A 1 221 ? 39.349 -18.803 -58.804 1.00 55.22 221 ARG A C 1
ATOM 1704 O O . ARG A 1 221 ? 38.864 -18.712 -59.928 1.00 55.22 221 ARG A O 1
ATOM 1711 N N . GLY A 1 222 ? 39.345 -19.940 -58.105 1.00 73.19 222 GLY A N 1
ATOM 1712 C CA . GLY A 1 222 ? 38.784 -21.216 -58.574 1.00 73.19 222 GLY A CA 1
ATOM 1713 C C . GLY A 1 222 ? 37.371 -21.522 -58.030 1.00 73.19 222 GLY A C 1
ATOM 1714 O O . GLY A 1 222 ? 36.474 -20.684 -58.158 1.00 73.19 222 GLY A O 1
ATOM 1715 N N . PRO A 1 223 ? 37.131 -22.692 -57.401 1.00 64.69 223 PRO A N 1
ATOM 1716 C CA . PRO A 1 223 ? 35.785 -23.197 -57.066 1.00 64.69 223 PRO A CA 1
ATOM 1717 C C . PRO A 1 223 ? 34.979 -22.298 -56.109 1.00 64.69 223 PRO A C 1
ATOM 1719 O O . PRO A 1 223 ? 33.755 -22.403 -56.027 1.00 64.69 223 PRO A O 1
ATOM 1722 N N . GLY A 1 224 ? 35.635 -21.342 -55.443 1.00 59.00 224 GLY A N 1
ATOM 1723 C CA . GLY A 1 224 ? 34.989 -20.351 -54.584 1.00 59.00 224 GLY A CA 1
ATOM 1724 C C . GLY A 1 224 ? 33.962 -19.467 -55.301 1.00 59.00 224 GLY A C 1
ATOM 1725 O O . GLY A 1 224 ? 33.051 -18.971 -54.646 1.00 59.00 224 GLY A O 1
ATOM 1726 N N . ARG A 1 225 ? 34.035 -19.300 -56.633 1.00 71.50 225 ARG A N 1
ATOM 1727 C CA . ARG A 1 225 ? 33.027 -18.532 -57.393 1.00 71.50 225 ARG A CA 1
ATOM 1728 C C . ARG A 1 225 ? 31.656 -19.205 -57.425 1.00 71.50 225 ARG A C 1
ATOM 1730 O O . ARG A 1 225 ? 30.659 -18.497 -57.308 1.00 71.50 225 ARG A O 1
ATOM 1737 N N . MET A 1 226 ? 31.597 -20.533 -57.538 1.00 76.62 226 MET A N 1
ATOM 1738 C CA . MET A 1 226 ? 30.322 -21.260 -57.498 1.00 76.62 226 MET A CA 1
ATOM 1739 C C . MET A 1 226 ? 29.728 -21.248 -56.089 1.00 76.62 226 MET A C 1
ATOM 1741 O O . MET A 1 226 ? 28.544 -20.967 -55.929 1.00 76.62 226 MET A O 1
ATOM 1745 N N . VAL A 1 227 ? 30.564 -21.435 -55.063 1.00 76.12 227 VAL A N 1
ATOM 1746 C CA . VAL A 1 227 ? 30.135 -21.371 -53.656 1.00 76.12 227 VAL A CA 1
ATOM 1747 C C . VAL A 1 227 ? 29.646 -19.966 -53.288 1.00 76.12 227 VAL A C 1
ATOM 1749 O O . VAL A 1 227 ? 28.616 -19.828 -52.639 1.00 76.12 227 VAL A O 1
ATOM 1752 N N . LEU A 1 228 ? 30.312 -18.905 -53.757 1.00 74.69 228 LEU A N 1
ATOM 1753 C CA . LEU A 1 228 ? 29.856 -17.524 -53.566 1.00 74.69 228 LEU A CA 1
ATOM 1754 C C . LEU A 1 228 ? 28.579 -17.204 -54.345 1.00 74.69 228 LEU A C 1
ATOM 1756 O O . LEU A 1 228 ? 27.755 -16.453 -53.834 1.00 74.69 228 LEU A O 1
ATOM 1760 N N . ALA A 1 229 ? 28.400 -17.739 -55.555 1.00 77.75 229 ALA A N 1
ATOM 1761 C CA . ALA A 1 229 ? 27.161 -17.567 -56.311 1.00 77.75 229 ALA A CA 1
ATOM 1762 C C . ALA A 1 229 ? 25.989 -18.274 -55.617 1.00 77.75 229 ALA A C 1
ATOM 1764 O O . ALA A 1 229 ? 24.926 -17.678 -55.471 1.00 77.75 229 ALA A O 1
ATOM 1765 N N . PHE A 1 230 ? 26.213 -19.486 -55.103 1.00 77.88 230 PHE A N 1
ATOM 1766 C CA . PHE A 1 230 ? 25.221 -20.250 -54.350 1.00 77.88 230 PHE A CA 1
ATOM 1767 C C . PHE A 1 230 ? 24.886 -19.589 -53.003 1.00 77.88 230 PHE A C 1
ATOM 1769 O O . PHE A 1 230 ? 23.718 -19.365 -52.697 1.00 77.88 230 PHE A O 1
ATOM 1776 N N . LEU A 1 231 ? 25.897 -19.146 -52.244 1.00 71.56 231 LEU A N 1
ATOM 1777 C CA . LEU A 1 231 ? 25.700 -18.376 -51.008 1.00 71.56 231 LEU A CA 1
ATOM 1778 C C . LEU A 1 231 ? 25.015 -17.030 -51.264 1.00 71.56 231 LEU A C 1
ATOM 1780 O O . LEU A 1 231 ? 24.210 -16.596 -50.449 1.00 71.56 231 LEU A O 1
ATOM 1784 N N . ARG A 1 232 ? 25.300 -16.363 -52.387 1.00 74.19 232 ARG A N 1
ATOM 1785 C CA . ARG A 1 232 ? 24.643 -15.105 -52.778 1.00 74.19 232 ARG A CA 1
ATOM 1786 C C . ARG A 1 232 ? 23.219 -15.315 -53.292 1.00 74.19 232 ARG A C 1
ATOM 1788 O O . ARG A 1 232 ? 22.426 -14.384 -53.219 1.00 74.19 232 ARG A O 1
ATOM 1795 N N . TRP A 1 233 ? 22.906 -16.496 -53.813 1.00 77.12 233 TRP A N 1
ATOM 1796 C CA . TRP A 1 233 ? 21.553 -16.873 -54.210 1.00 77.12 233 TRP A CA 1
ATOM 1797 C C . TRP A 1 233 ? 20.691 -17.236 -52.992 1.00 77.12 233 TRP A C 1
ATOM 1799 O O . TRP A 1 233 ? 19.532 -16.840 -52.930 1.00 77.12 233 TRP A O 1
ATOM 1809 N N . ILE A 1 234 ? 21.282 -17.890 -51.984 1.00 75.75 234 ILE A N 1
ATOM 1810 C CA . ILE A 1 234 ? 20.613 -18.221 -50.715 1.00 75.75 234 ILE A CA 1
ATOM 1811 C C . ILE A 1 234 ? 20.508 -17.008 -49.781 1.00 75.75 234 ILE A C 1
ATOM 1813 O O . ILE A 1 234 ? 19.524 -16.879 -49.058 1.00 75.75 234 ILE A O 1
ATOM 1817 N N . ALA A 1 235 ? 21.489 -16.101 -49.779 1.00 63.09 235 ALA A N 1
ATOM 1818 C CA . ALA A 1 235 ? 21.448 -14.893 -48.960 1.00 63.09 235 ALA A CA 1
ATOM 1819 C C . ALA A 1 235 ? 20.564 -13.824 -49.632 1.00 63.09 235 ALA A C 1
ATOM 1821 O O . ALA A 1 235 ? 20.980 -13.236 -50.637 1.00 63.09 235 ALA A O 1
ATOM 1822 N N . PRO A 1 236 ? 19.365 -13.518 -49.095 1.00 60.62 236 PRO A N 1
ATOM 1823 C CA . PRO A 1 236 ? 18.475 -12.547 -49.711 1.00 60.62 236 PRO A CA 1
ATOM 1824 C C . PRO A 1 236 ? 19.150 -11.166 -49.800 1.00 60.62 236 PRO A C 1
ATOM 1826 O O . PRO A 1 236 ? 19.952 -10.798 -48.932 1.00 60.62 236 PRO A O 1
ATOM 1829 N N . PRO A 1 237 ? 18.852 -10.377 -50.850 1.00 72.50 237 PRO A N 1
ATOM 1830 C CA . PRO A 1 237 ? 19.505 -9.097 -51.097 1.00 72.50 237 PRO A CA 1
ATOM 1831 C C . PRO A 1 237 ? 19.375 -8.176 -49.880 1.00 72.50 237 PRO A C 1
ATOM 1833 O O . PRO A 1 237 ? 18.309 -8.074 -49.274 1.00 72.50 237 PRO A O 1
ATOM 1836 N N . LYS A 1 238 ? 20.466 -7.473 -49.543 1.00 64.75 238 LYS A N 1
ATOM 1837 C CA . LYS A 1 238 ? 20.604 -6.606 -48.351 1.00 64.75 238 LYS A CA 1
ATOM 1838 C C . LYS A 1 238 ? 19.490 -5.565 -48.183 1.00 64.75 238 LYS A C 1
ATOM 1840 O O . LYS A 1 238 ? 19.297 -5.041 -47.092 1.00 64.75 238 LYS A O 1
ATOM 1845 N N . GLU A 1 239 ? 18.750 -5.265 -49.244 1.00 73.31 239 GLU A N 1
ATOM 1846 C CA . GLU A 1 239 ? 17.596 -4.371 -49.195 1.00 73.31 239 GLU A CA 1
ATOM 1847 C C . GLU A 1 239 ? 16.401 -4.972 -48.448 1.00 73.31 239 GLU A C 1
ATOM 1849 O O . GLU A 1 239 ? 15.745 -4.247 -47.703 1.00 73.31 239 GLU A O 1
ATOM 1854 N N . LYS A 1 240 ? 16.180 -6.293 -48.529 1.00 66.56 240 LYS A N 1
ATOM 1855 C CA . LYS A 1 240 ? 15.118 -6.975 -47.767 1.00 66.56 240 LYS A CA 1
ATOM 1856 C C . LYS A 1 240 ? 15.448 -7.097 -46.275 1.00 66.56 240 LYS A C 1
ATOM 1858 O O . LYS A 1 240 ? 14.543 -7.092 -45.446 1.00 66.56 240 LYS A O 1
ATOM 1863 N N . PHE A 1 241 ? 16.733 -7.105 -45.912 1.00 73.06 241 PHE A N 1
ATOM 1864 C CA . PHE A 1 241 ? 17.167 -7.147 -44.511 1.00 73.06 241 PHE A CA 1
ATOM 1865 C C . PHE A 1 241 ? 16.846 -5.866 -43.726 1.00 73.06 241 PHE A C 1
ATOM 1867 O O . PHE A 1 241 ? 16.641 -5.948 -42.521 1.00 73.06 241 PHE A O 1
ATOM 1874 N N . ARG A 1 242 ? 16.719 -4.699 -44.380 1.00 80.94 242 ARG A N 1
ATOM 1875 C CA . ARG A 1 242 ? 16.353 -3.446 -43.687 1.00 80.94 242 ARG A CA 1
ATOM 1876 C C . ARG A 1 242 ? 14.944 -3.485 -43.093 1.00 80.94 242 ARG A C 1
ATOM 1878 O O . ARG A 1 242 ? 14.719 -2.900 -42.037 1.00 80.94 242 ARG A O 1
ATOM 1885 N N . LEU A 1 243 ? 14.002 -4.160 -43.755 1.00 83.88 243 LEU A N 1
ATOM 1886 C CA . LEU A 1 243 ? 12.638 -4.300 -43.242 1.00 83.88 243 LEU A CA 1
ATOM 1887 C C . LEU A 1 243 ? 12.597 -5.278 -42.062 1.00 83.88 243 LEU A C 1
ATOM 1889 O O . LEU A 1 243 ? 11.990 -4.968 -41.042 1.00 83.88 243 LEU A O 1
ATOM 1893 N N . VAL A 1 244 ? 13.328 -6.393 -42.162 1.00 82.25 244 VAL A N 1
ATOM 1894 C CA . VAL A 1 244 ? 13.485 -7.369 -41.069 1.00 82.25 244 VAL A CA 1
ATOM 1895 C C . VAL A 1 244 ? 14.167 -6.740 -39.853 1.00 82.25 244 VAL A C 1
ATOM 1897 O O . VAL A 1 244 ? 13.725 -6.949 -38.731 1.00 82.25 244 VAL A O 1
ATOM 1900 N N . GLU A 1 245 ? 15.199 -5.919 -40.052 1.00 81.44 245 GLU A N 1
ATOM 1901 C CA . GLU A 1 245 ? 15.894 -5.232 -38.961 1.00 81.44 245 GLU A CA 1
ATOM 1902 C C . GLU A 1 245 ? 14.993 -4.208 -38.257 1.00 81.44 245 GLU A C 1
ATOM 1904 O O . GLU A 1 245 ? 14.953 -4.170 -37.028 1.00 81.44 245 GLU A O 1
ATOM 1909 N N . ARG A 1 246 ? 14.220 -3.411 -39.009 1.00 86.31 246 ARG A N 1
ATOM 1910 C CA . ARG A 1 246 ? 13.233 -2.488 -38.421 1.00 86.31 246 ARG A CA 1
ATOM 1911 C C . ARG A 1 246 ? 12.148 -3.235 -37.656 1.00 86.31 246 ARG A C 1
ATOM 1913 O O . ARG A 1 246 ? 11.796 -2.820 -36.558 1.00 86.31 246 ARG A O 1
ATOM 1920 N N . PHE A 1 247 ? 11.656 -4.339 -38.213 1.00 84.88 247 PHE A N 1
ATOM 1921 C CA . PHE A 1 247 ? 10.670 -5.188 -37.554 1.00 84.88 247 PHE A CA 1
ATOM 1922 C C . PHE A 1 247 ? 11.226 -5.795 -36.261 1.00 84.88 247 PHE A C 1
ATOM 1924 O O . PHE A 1 247 ? 10.580 -5.717 -35.222 1.00 84.88 247 PHE A O 1
ATOM 1931 N N . TYR A 1 248 ? 12.456 -6.314 -36.289 1.00 80.44 248 TYR A N 1
ATOM 1932 C CA . TYR A 1 248 ? 13.135 -6.839 -35.105 1.00 80.44 248 TYR A CA 1
ATOM 1933 C C . TYR A 1 248 ? 13.337 -5.760 -34.035 1.00 80.44 248 TYR A C 1
ATOM 1935 O O . TYR A 1 248 ? 13.079 -6.003 -32.863 1.00 80.44 248 TYR A O 1
ATOM 1943 N N . GLN A 1 249 ? 13.749 -4.549 -34.422 1.00 82.62 249 GLN A N 1
ATOM 1944 C CA . GLN A 1 249 ? 13.899 -3.429 -33.489 1.00 82.62 249 GLN A CA 1
ATOM 1945 C C . GLN A 1 249 ? 12.558 -2.989 -32.886 1.00 82.62 249 GLN A C 1
ATOM 1947 O O . GLN A 1 249 ? 12.507 -2.702 -31.692 1.00 82.62 249 GLN A O 1
ATOM 1952 N N . ALA A 1 250 ? 11.483 -2.963 -33.680 1.00 86.00 250 ALA A N 1
ATOM 1953 C CA . ALA A 1 250 ? 10.139 -2.657 -33.195 1.00 86.00 250 ALA A CA 1
ATOM 1954 C C . ALA A 1 250 ? 9.638 -3.730 -32.217 1.00 86.00 250 ALA A C 1
ATOM 1956 O O . ALA A 1 250 ? 9.169 -3.394 -31.134 1.00 86.00 250 ALA A O 1
ATOM 1957 N N . MET A 1 251 ? 9.817 -5.011 -32.555 1.00 82.38 251 MET A N 1
ATOM 1958 C CA . MET A 1 251 ? 9.490 -6.131 -31.670 1.00 82.38 251 MET A CA 1
ATOM 1959 C C . MET A 1 251 ? 10.296 -6.079 -30.374 1.00 82.38 251 MET A C 1
ATOM 1961 O O . MET A 1 251 ? 9.722 -6.196 -29.299 1.00 82.38 251 MET A O 1
ATOM 1965 N N . LEU A 1 252 ? 11.608 -5.842 -30.447 1.00 78.75 252 LEU A N 1
ATOM 1966 C CA . LEU A 1 252 ? 12.457 -5.719 -29.262 1.00 78.75 252 LEU A CA 1
ATOM 1967 C C . LEU A 1 252 ? 12.027 -4.539 -28.377 1.00 78.75 252 LEU A C 1
ATOM 1969 O O . LEU A 1 252 ? 12.015 -4.669 -27.157 1.00 78.75 252 LEU A O 1
ATOM 1973 N N . GLY A 1 253 ? 11.639 -3.411 -28.980 1.00 81.19 253 GLY A N 1
ATOM 1974 C CA . GLY A 1 253 ? 11.072 -2.270 -28.261 1.00 81.19 253 GLY A CA 1
ATOM 1975 C C . GLY A 1 253 ? 9.752 -2.611 -27.567 1.00 81.19 253 GLY A C 1
ATOM 1976 O O . GLY A 1 253 ? 9.582 -2.288 -26.395 1.00 81.19 253 GLY A O 1
ATOM 1977 N N . LEU A 1 254 ? 8.853 -3.321 -28.255 1.00 88.31 254 LEU A N 1
ATOM 1978 C CA . LEU A 1 254 ? 7.576 -3.771 -27.699 1.00 88.31 254 LEU A CA 1
ATOM 1979 C C . LEU A 1 254 ? 7.770 -4.769 -26.546 1.00 88.31 254 LEU A C 1
ATOM 1981 O O . LEU A 1 254 ? 7.162 -4.605 -25.492 1.00 88.31 254 LEU A O 1
ATOM 1985 N N . TYR A 1 255 ? 8.656 -5.756 -26.706 1.00 72.31 255 TYR A N 1
ATOM 1986 C CA . TYR A 1 255 ? 9.018 -6.689 -25.635 1.00 72.31 255 TYR A CA 1
ATOM 1987 C C . TYR A 1 255 ? 9.669 -5.970 -24.453 1.00 72.31 255 TYR A C 1
ATOM 1989 O O . TYR A 1 255 ? 9.332 -6.257 -23.309 1.00 72.31 255 TYR A O 1
ATOM 1997 N N . GLY A 1 256 ? 10.561 -5.011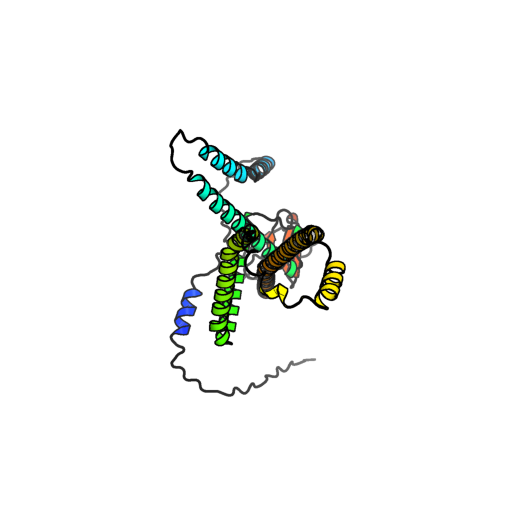 -24.712 1.00 77.38 256 GLY A N 1
ATOM 1998 C CA . GLY A 1 256 ? 11.159 -4.180 -23.669 1.00 77.38 256 GLY A CA 1
ATOM 1999 C C . GLY A 1 256 ? 10.108 -3.400 -22.878 1.00 77.38 256 GLY A C 1
ATOM 2000 O O . GLY A 1 256 ? 10.139 -3.412 -21.650 1.00 77.38 256 GLY A O 1
ATOM 2001 N N . ALA A 1 257 ? 9.139 -2.786 -23.564 1.00 78.12 257 ALA A N 1
ATOM 2002 C CA . ALA A 1 257 ? 8.022 -2.088 -22.930 1.00 78.12 257 ALA A CA 1
ATOM 2003 C C . ALA A 1 257 ? 7.125 -3.038 -22.119 1.00 78.12 257 ALA A C 1
ATOM 2005 O O . ALA A 1 257 ? 6.753 -2.712 -20.995 1.00 78.12 257 ALA A O 1
ATOM 2006 N N . TYR A 1 258 ? 6.823 -4.229 -22.644 1.00 78.69 258 TYR A N 1
ATOM 2007 C CA . TYR A 1 258 ? 6.065 -5.254 -21.923 1.00 78.69 258 TYR A CA 1
ATOM 2008 C C . TYR A 1 258 ? 6.778 -5.698 -20.639 1.00 78.69 258 TYR A C 1
ATOM 2010 O O . TYR A 1 258 ? 6.184 -5.666 -19.564 1.00 78.69 258 TYR A O 1
ATOM 2018 N N . VAL A 1 259 ? 8.065 -6.053 -20.727 1.00 74.00 259 VAL A N 1
ATOM 2019 C CA . VAL A 1 259 ? 8.871 -6.443 -19.558 1.00 74.00 259 VAL A CA 1
ATOM 2020 C C . VAL A 1 259 ? 8.919 -5.308 -18.538 1.00 74.00 259 VAL A C 1
ATOM 2022 O O . VAL A 1 259 ? 8.761 -5.554 -17.346 1.00 74.00 259 VAL A O 1
ATOM 2025 N N . PHE A 1 260 ? 9.079 -4.063 -18.991 1.00 78.56 260 PHE A N 1
ATOM 2026 C CA . PHE A 1 260 ? 9.038 -2.894 -18.118 1.00 78.56 260 PHE A CA 1
ATOM 2027 C C . PHE A 1 260 ? 7.695 -2.760 -17.384 1.00 78.56 260 PHE A C 1
ATOM 2029 O O . PHE A 1 260 ? 7.691 -2.602 -16.167 1.00 78.56 260 PHE A O 1
ATOM 2036 N N . LEU A 1 261 ? 6.561 -2.889 -18.081 1.00 79.25 261 LEU A N 1
ATOM 2037 C CA . LEU A 1 261 ? 5.232 -2.841 -17.460 1.00 79.25 261 LEU A CA 1
ATOM 2038 C C . LEU A 1 261 ? 5.025 -3.968 -16.439 1.00 79.25 261 LEU A C 1
ATOM 2040 O O . LEU A 1 261 ? 4.495 -3.720 -15.358 1.00 79.25 261 LEU A O 1
ATOM 2044 N N . VAL A 1 262 ? 5.488 -5.185 -16.743 1.00 73.88 262 VAL A N 1
ATOM 2045 C CA . VAL A 1 262 ? 5.447 -6.316 -15.801 1.00 73.88 262 VAL A CA 1
ATOM 2046 C C . VAL A 1 262 ? 6.281 -6.018 -14.554 1.00 73.88 262 VAL A C 1
ATOM 2048 O O . VAL A 1 262 ? 5.811 -6.242 -13.442 1.00 73.88 262 VAL A O 1
ATOM 2051 N N . LEU A 1 263 ? 7.491 -5.472 -14.712 1.00 72.88 263 LEU A N 1
ATOM 2052 C CA . LEU A 1 263 ? 8.337 -5.080 -13.581 1.00 72.88 263 LEU A CA 1
ATOM 2053 C C . LEU A 1 263 ? 7.679 -3.992 -12.727 1.00 72.88 263 LEU A C 1
ATOM 2055 O O . LEU A 1 263 ? 7.692 -4.102 -11.506 1.00 72.88 263 LEU A O 1
ATOM 2059 N N . VAL A 1 264 ? 7.061 -2.982 -13.345 1.00 77.00 264 VAL A N 1
ATOM 2060 C CA . VAL A 1 264 ? 6.303 -1.945 -12.625 1.00 77.00 264 VAL A CA 1
ATOM 2061 C C . VAL A 1 264 ? 5.132 -2.561 -11.853 1.00 77.00 264 VAL A C 1
ATOM 2063 O O . VAL A 1 264 ? 4.946 -2.237 -10.682 1.00 77.00 264 VAL A O 1
ATOM 2066 N N . GLY A 1 265 ? 4.386 -3.491 -12.457 1.00 80.25 265 GLY A N 1
ATOM 2067 C CA . GLY A 1 265 ? 3.305 -4.216 -11.784 1.00 80.25 265 GLY A CA 1
ATOM 2068 C C . GLY A 1 265 ? 3.793 -5.050 -10.597 1.00 80.25 265 GLY A C 1
ATOM 2069 O O . GLY A 1 265 ? 3.183 -5.017 -9.532 1.00 80.25 265 GLY A O 1
ATOM 2070 N N . LEU A 1 266 ? 4.929 -5.740 -10.735 1.00 74.94 266 LEU A N 1
ATOM 2071 C CA . LEU A 1 266 ? 5.549 -6.490 -9.638 1.00 74.94 266 LEU A CA 1
ATOM 2072 C C . LEU A 1 266 ? 6.019 -5.578 -8.505 1.00 74.94 266 LEU A C 1
ATOM 2074 O O . LEU A 1 266 ? 5.801 -5.903 -7.341 1.00 74.94 266 LEU A O 1
ATOM 2078 N N . VAL A 1 267 ? 6.628 -4.434 -8.830 1.00 80.31 267 VAL A N 1
ATOM 2079 C CA . VAL A 1 267 ? 6.999 -3.419 -7.834 1.00 80.31 267 VAL A CA 1
ATOM 2080 C C . VAL A 1 267 ? 5.754 -2.918 -7.112 1.00 80.31 267 VAL A C 1
ATOM 2082 O O . VAL A 1 267 ? 5.770 -2.824 -5.890 1.00 80.31 267 VAL A O 1
ATOM 2085 N N . PHE A 1 268 ? 4.663 -2.661 -7.836 1.00 82.25 268 PHE A N 1
ATOM 2086 C CA . PHE A 1 268 ? 3.405 -2.250 -7.226 1.00 82.25 268 PHE A CA 1
ATOM 2087 C C . PHE A 1 268 ? 2.884 -3.318 -6.261 1.00 82.25 268 PHE A C 1
ATOM 2089 O O . PHE A 1 268 ? 2.699 -3.025 -5.089 1.00 82.25 268 PHE A O 1
ATOM 2096 N N . VAL A 1 269 ? 2.752 -4.577 -6.692 1.00 82.75 269 VAL A N 1
ATOM 2097 C CA . VAL A 1 269 ? 2.320 -5.687 -5.821 1.00 82.75 269 VAL A CA 1
ATOM 2098 C C . VAL A 1 269 ? 3.218 -5.819 -4.586 1.00 82.75 269 VAL A C 1
ATOM 2100 O O . VAL A 1 269 ? 2.711 -5.909 -3.471 1.00 82.75 269 VAL A O 1
ATOM 2103 N N . ALA A 1 270 ? 4.541 -5.762 -4.760 1.00 79.88 270 ALA A N 1
ATOM 2104 C CA . ALA A 1 270 ? 5.497 -5.817 -3.655 1.00 79.88 270 ALA A CA 1
ATOM 2105 C C . ALA A 1 270 ? 5.361 -4.631 -2.684 1.00 79.88 270 ALA A C 1
ATOM 2107 O O . ALA A 1 270 ? 5.637 -4.789 -1.497 1.00 79.88 270 ALA A O 1
ATOM 2108 N N . LEU A 1 271 ? 4.924 -3.466 -3.170 1.00 83.12 271 LEU A N 1
ATOM 2109 C CA . LEU A 1 271 ? 4.609 -2.312 -2.335 1.00 83.12 271 LEU A CA 1
ATOM 2110 C C . LEU A 1 271 ? 3.280 -2.480 -1.595 1.00 83.12 271 LEU A C 1
ATOM 2112 O O . LEU A 1 271 ? 3.221 -2.061 -0.453 1.00 83.12 271 LEU A O 1
ATOM 2116 N N . VAL A 1 272 ? 2.240 -3.083 -2.185 1.00 88.88 272 VAL A N 1
ATOM 2117 C CA . VAL A 1 272 ? 0.898 -3.191 -1.564 1.00 88.88 272 VAL A CA 1
ATOM 2118 C C . VAL A 1 272 ? 0.801 -4.306 -0.521 1.00 88.88 272 VAL A C 1
ATOM 2120 O O . VAL A 1 272 ? 0.241 -4.096 0.556 1.00 88.88 272 VAL A O 1
ATOM 2123 N N . LEU A 1 273 ? 1.342 -5.488 -0.829 1.00 90.31 273 LEU A N 1
ATOM 2124 C CA . LEU A 1 273 ? 1.248 -6.683 0.020 1.00 90.31 273 LEU A CA 1
ATOM 2125 C C . LEU A 1 273 ? 1.639 -6.470 1.496 1.00 90.31 273 LEU A C 1
ATOM 2127 O O . LEU A 1 273 ? 0.887 -6.930 2.358 1.00 90.31 273 LEU A O 1
ATOM 2131 N N . PRO A 1 274 ? 2.749 -5.782 1.841 1.00 89.50 274 PRO A N 1
ATOM 2132 C CA . PRO A 1 274 ? 3.113 -5.597 3.244 1.00 89.50 274 PRO A CA 1
ATOM 2133 C C . PRO A 1 274 ? 2.072 -4.788 4.026 1.00 89.50 274 PRO A C 1
ATOM 2135 O O . PRO A 1 274 ? 1.849 -5.080 5.196 1.00 89.50 274 PRO A O 1
ATOM 2138 N N . PHE A 1 275 ? 1.397 -3.821 3.396 1.00 92.31 275 PHE A N 1
ATOM 2139 C CA . PHE A 1 275 ? 0.341 -3.045 4.055 1.00 92.31 275 PHE A CA 1
ATOM 2140 C C . PHE A 1 275 ? -0.926 -3.871 4.263 1.00 92.31 275 PHE A C 1
ATOM 2142 O O . PHE A 1 275 ? -1.586 -3.717 5.286 1.00 92.31 275 PHE A O 1
ATOM 2149 N N . GLN A 1 276 ? -1.238 -4.786 3.339 1.00 94.38 276 GLN A N 1
ATOM 2150 C CA . GLN A 1 276 ? -2.352 -5.715 3.523 1.00 94.38 276 GLN A CA 1
ATOM 2151 C C . GLN A 1 276 ? -2.116 -6.622 4.734 1.00 94.38 276 GLN A C 1
ATOM 2153 O O . GLN A 1 276 ? -2.976 -6.705 5.608 1.00 94.38 276 GLN A O 1
ATOM 2158 N N . HIS A 1 277 ? -0.926 -7.225 4.823 1.00 92.94 277 HIS A N 1
ATOM 2159 C CA . HIS A 1 277 ? -0.552 -8.067 5.963 1.00 92.94 277 HIS A CA 1
ATOM 2160 C C . HIS A 1 277 ? -0.523 -7.272 7.271 1.00 92.94 277 HIS A C 1
ATOM 2162 O O . HIS A 1 277 ? -1.028 -7.749 8.280 1.00 92.94 277 HIS A O 1
ATOM 2168 N N . ALA A 1 278 ? 0.000 -6.042 7.252 1.00 93.44 278 ALA A N 1
ATOM 2169 C CA . ALA A 1 278 ? -0.012 -5.171 8.424 1.00 93.44 278 ALA A CA 1
ATOM 2170 C C . ALA A 1 278 ? -1.442 -4.895 8.923 1.00 93.44 278 ALA A C 1
ATOM 2172 O O . ALA A 1 278 ? -1.682 -4.966 10.125 1.00 93.44 278 ALA A O 1
ATOM 2173 N N . GLY A 1 279 ? -2.395 -4.639 8.018 1.00 94.12 279 GLY A N 1
ATOM 2174 C CA . GLY A 1 279 ? -3.798 -4.424 8.387 1.00 94.12 279 GLY A CA 1
ATOM 2175 C C . GLY A 1 279 ? -4.470 -5.677 8.954 1.00 94.12 279 GLY A C 1
ATOM 2176 O O . GLY A 1 279 ? -5.182 -5.587 9.951 1.00 94.12 279 GLY A O 1
ATOM 2177 N N . GLU A 1 280 ? -4.197 -6.856 8.387 1.00 96.31 280 GLU A N 1
ATOM 2178 C CA . GLU A 1 280 ? -4.689 -8.138 8.919 1.00 96.31 280 GLU A CA 1
ATOM 2179 C C . GLU A 1 280 ? -4.103 -8.447 10.303 1.00 96.31 280 GLU A C 1
ATOM 2181 O O . GLU A 1 280 ? -4.829 -8.846 11.216 1.00 96.31 280 GLU A O 1
ATOM 2186 N N . ASP A 1 281 ? -2.800 -8.225 10.486 1.00 95.69 281 ASP A N 1
ATOM 2187 C CA . ASP A 1 281 ? -2.117 -8.426 11.764 1.00 95.69 281 ASP A CA 1
ATOM 2188 C C . ASP A 1 281 ? -2.632 -7.450 12.831 1.00 95.69 281 ASP A C 1
ATOM 2190 O O . ASP A 1 281 ? -2.847 -7.847 13.979 1.00 95.69 281 ASP A O 1
ATOM 2194 N N . ALA A 1 282 ? -2.862 -6.184 12.471 1.00 95.50 282 ALA A N 1
ATOM 2195 C CA . ALA A 1 282 ? -3.473 -5.196 13.353 1.00 95.50 282 ALA A CA 1
ATOM 2196 C C . ALA A 1 282 ? -4.893 -5.611 13.763 1.00 95.50 282 ALA A C 1
ATOM 2198 O O . ALA A 1 282 ? -5.166 -5.714 14.958 1.00 95.50 282 ALA A O 1
ATOM 2199 N N . ALA A 1 283 ? -5.751 -5.968 12.803 1.00 96.62 283 ALA A N 1
ATOM 2200 C CA . ALA A 1 283 ? -7.103 -6.448 13.083 1.00 96.62 283 ALA A CA 1
ATOM 2201 C C . ALA A 1 283 ? -7.103 -7.704 13.966 1.00 96.62 283 ALA A C 1
ATOM 2203 O O . ALA A 1 283 ? -7.903 -7.815 14.893 1.00 96.62 283 ALA A O 1
ATOM 2204 N N . SER A 1 284 ? -6.179 -8.641 13.727 1.00 97.06 284 SER A N 1
ATOM 2205 C CA . SER A 1 284 ? -6.039 -9.850 14.543 1.00 97.06 284 SER A CA 1
ATOM 2206 C C . SER A 1 284 ? -5.620 -9.533 15.978 1.00 97.06 284 SER A C 1
ATOM 2208 O O . SER A 1 284 ? -6.115 -10.166 16.913 1.00 97.06 284 SER A O 1
ATOM 2210 N N . ARG A 1 285 ? -4.700 -8.576 16.171 1.00 96.31 285 ARG A N 1
ATOM 2211 C CA . ARG A 1 285 ? -4.275 -8.113 17.503 1.00 96.31 285 ARG A CA 1
ATOM 2212 C C . ARG A 1 285 ? -5.441 -7.464 18.245 1.00 96.31 285 ARG A C 1
ATOM 2214 O O . ARG A 1 285 ? -5.761 -7.910 19.343 1.00 96.31 285 ARG A O 1
ATOM 2221 N N . ASP A 1 286 ? -6.141 -6.528 17.611 1.00 96.38 286 ASP A N 1
ATOM 2222 C CA . ASP A 1 286 ? -7.279 -5.831 18.220 1.00 96.38 286 ASP A CA 1
ATOM 2223 C C . ASP A 1 286 ? -8.432 -6.788 18.559 1.00 96.38 286 ASP A C 1
ATOM 2225 O O . ASP A 1 286 ? -9.023 -6.706 19.639 1.00 96.38 286 ASP A O 1
ATOM 2229 N N . ALA A 1 287 ? -8.713 -7.753 17.676 1.00 96.31 287 ALA A N 1
ATOM 2230 C CA . ALA A 1 287 ? -9.720 -8.783 17.907 1.00 96.31 287 ALA A CA 1
ATOM 2231 C C . ALA A 1 287 ? -9.344 -9.722 19.067 1.00 96.31 287 ALA A C 1
ATOM 2233 O O . ALA A 1 287 ? -10.210 -10.077 19.870 1.00 96.31 287 ALA A O 1
ATOM 2234 N N . LYS A 1 288 ? -8.063 -10.106 19.192 1.00 96.62 288 LYS A N 1
ATOM 2235 C CA . LYS A 1 288 ? -7.558 -10.911 20.324 1.00 96.62 288 LYS A CA 1
ATOM 2236 C C . LYS A 1 288 ? -7.634 -10.154 21.643 1.00 96.62 288 LYS A C 1
ATOM 2238 O O . LYS A 1 288 ? -8.006 -10.745 22.654 1.00 96.62 288 LYS A O 1
ATOM 2243 N N . ASP A 1 289 ? -7.345 -8.858 21.613 1.00 96.12 289 ASP A N 1
ATOM 2244 C CA . ASP A 1 289 ? -7.435 -7.971 22.773 1.00 96.12 289 ASP A CA 1
ATOM 2245 C C . ASP A 1 289 ? -8.882 -7.528 23.061 1.00 96.12 289 ASP A C 1
ATOM 2247 O O . ASP A 1 289 ? -9.126 -6.726 23.969 1.00 96.12 289 ASP A O 1
ATOM 2251 N N . GLY A 1 290 ? -9.850 -8.043 22.291 1.00 95.12 290 GLY A N 1
ATOM 2252 C CA . GLY A 1 290 ? -11.275 -7.773 22.437 1.00 95.12 290 GLY A CA 1
ATOM 2253 C C . GLY A 1 290 ? -11.611 -6.290 22.346 1.00 95.12 290 GLY A C 1
ATOM 2254 O O . GLY A 1 290 ? -12.543 -5.856 23.018 1.00 95.12 290 GLY A O 1
ATOM 2255 N N . PHE A 1 291 ? -10.828 -5.509 21.591 1.00 95.06 291 PHE A N 1
ATOM 2256 C CA . PHE A 1 291 ? -10.951 -4.053 21.497 1.00 95.06 291 PHE A CA 1
ATOM 2257 C C . PHE A 1 291 ? -11.022 -3.373 22.876 1.00 95.06 291 PHE A C 1
ATOM 2259 O O . PHE A 1 291 ? -11.805 -2.451 23.098 1.00 95.06 291 PHE A O 1
ATOM 2266 N N . SER A 1 292 ? -10.216 -3.839 23.835 1.00 91.00 292 SER A N 1
ATOM 2267 C CA . SER A 1 292 ? -10.253 -3.379 25.232 1.00 91.00 292 SER A CA 1
ATOM 2268 C C . SER A 1 292 ? -10.080 -1.863 25.419 1.00 91.00 292 SER A C 1
ATOM 2270 O O . SER A 1 292 ? -10.606 -1.315 26.387 1.00 91.00 292 SER A O 1
ATOM 2272 N N . GLY A 1 293 ? -9.403 -1.179 24.491 1.00 88.62 293 GLY A N 1
ATOM 2273 C CA . GLY A 1 293 ? -9.248 0.281 24.485 1.00 88.62 293 GLY A CA 1
ATOM 2274 C C . GLY A 1 293 ? -10.438 1.069 23.921 1.00 88.62 293 GLY A C 1
ATOM 2275 O O . GLY A 1 293 ? -10.432 2.295 23.995 1.00 88.62 293 GLY A O 1
ATOM 2276 N N . GLN A 1 294 ? -11.443 0.395 23.357 1.00 91.69 294 GLN A N 1
ATOM 2277 C CA . GLN A 1 294 ? -12.594 1.031 22.716 1.00 91.69 294 GLN A CA 1
ATOM 2278 C C . GLN A 1 294 ? -13.802 1.155 23.664 1.00 91.69 294 GLN A C 1
ATOM 2280 O O . GLN A 1 294 ? -13.966 0.338 24.585 1.00 91.69 294 GLN A O 1
ATOM 2285 N N . PRO A 1 295 ? -14.674 2.165 23.455 1.00 90.06 295 PRO A N 1
ATOM 2286 C CA . PRO A 1 295 ? -15.855 2.366 24.287 1.00 90.06 295 PRO A CA 1
ATOM 2287 C C . PRO A 1 295 ? -16.870 1.230 24.114 1.00 90.06 295 PRO A C 1
ATOM 2289 O O . PRO A 1 295 ? -17.034 0.679 23.021 1.00 90.06 295 PRO A O 1
ATOM 2292 N N . ASP A 1 296 ? -17.566 0.906 25.205 1.00 90.06 296 ASP A N 1
ATOM 2293 C CA . ASP A 1 296 ? -18.669 -0.051 25.196 1.00 90.06 296 ASP A CA 1
ATOM 2294 C C . ASP A 1 296 ? -19.952 0.630 24.708 1.00 90.06 296 ASP A C 1
ATOM 2296 O O . ASP A 1 296 ? -20.321 1.730 25.125 1.00 90.06 296 ASP A O 1
ATOM 2300 N N . VAL A 1 297 ? -20.660 -0.044 23.816 1.00 90.00 297 VAL A N 1
ATOM 2301 C CA . VAL A 1 297 ? -21.913 0.403 23.221 1.00 90.00 297 VAL A CA 1
ATOM 2302 C C . VAL A 1 297 ? -22.981 -0.633 23.534 1.00 90.00 297 VAL A C 1
ATOM 2304 O O . VAL A 1 297 ? -22.803 -1.832 23.303 1.00 90.00 297 VAL A O 1
ATOM 2307 N N . ALA A 1 298 ? -24.098 -0.166 24.086 1.00 85.50 298 ALA A N 1
ATOM 2308 C CA . ALA A 1 298 ? -25.247 -1.006 24.378 1.00 85.50 298 ALA A CA 1
ATOM 2309 C C . ALA A 1 298 ? -26.205 -0.967 23.184 1.00 85.50 298 ALA A C 1
ATOM 2311 O O . ALA A 1 298 ? -26.759 0.082 22.847 1.00 85.50 298 ALA A O 1
ATOM 2312 N N . LEU A 1 299 ? -26.411 -2.119 22.552 1.00 84.56 299 LEU A N 1
ATOM 2313 C CA . LEU A 1 299 ? -27.356 -2.263 21.452 1.00 84.56 299 LEU A CA 1
ATOM 2314 C C . LEU A 1 299 ? -28.682 -2.829 21.943 1.00 84.56 299 LEU A C 1
ATOM 2316 O O . LEU A 1 299 ? -28.708 -3.855 22.613 1.00 84.56 299 LEU A O 1
ATOM 2320 N N . VAL A 1 300 ? -29.795 -2.206 21.562 1.00 79.88 300 VAL A N 1
ATOM 2321 C CA . VAL A 1 300 ? -31.131 -2.750 21.835 1.00 79.88 300 VAL A CA 1
ATOM 2322 C C . VAL A 1 300 ? -31.627 -3.452 20.575 1.00 79.88 300 VAL A C 1
ATOM 2324 O O . VAL A 1 300 ? -32.222 -2.809 19.715 1.00 79.88 300 VAL A O 1
ATOM 2327 N N . LEU A 1 301 ? -31.381 -4.761 20.466 1.00 77.12 301 LEU A N 1
ATOM 2328 C CA . LEU A 1 301 ? -31.956 -5.590 19.401 1.00 77.12 301 LEU A CA 1
ATOM 2329 C C . LEU A 1 301 ? -33.326 -6.103 19.855 1.00 77.12 301 LEU A C 1
ATOM 2331 O O . LEU A 1 301 ? -33.443 -6.740 20.904 1.00 77.12 301 LEU A O 1
ATOM 2335 N N . ASP A 1 302 ? -34.365 -5.808 19.074 1.00 77.25 302 ASP A N 1
ATOM 2336 C CA . ASP A 1 302 ? -35.707 -6.398 19.198 1.00 77.25 302 ASP A CA 1
ATOM 2337 C C . ASP A 1 302 ? -36.318 -6.351 20.612 1.00 77.25 302 ASP A C 1
ATOM 2339 O O . ASP A 1 302 ? -36.997 -7.275 21.062 1.00 77.25 302 ASP A O 1
ATOM 2343 N N . GLY A 1 303 ? -36.045 -5.274 21.354 1.00 75.31 303 GLY A N 1
ATOM 2344 C CA . GLY A 1 303 ? -36.581 -5.069 22.702 1.00 75.31 303 GLY A CA 1
ATOM 2345 C C . GLY A 1 303 ? -36.014 -6.003 23.780 1.00 75.31 303 GLY A C 1
ATOM 2346 O O . GLY A 1 303 ? -36.493 -5.963 24.914 1.00 75.31 303 GLY A O 1
ATOM 2347 N N . LYS A 1 304 ? -34.994 -6.818 23.476 1.00 72.38 304 LYS A N 1
ATOM 2348 C CA . LYS A 1 304 ? -34.276 -7.638 24.465 1.00 72.38 304 LYS A CA 1
ATOM 2349 C C . LYS A 1 304 ? -33.000 -6.937 24.936 1.00 72.38 304 LYS A C 1
ATOM 2351 O O . LYS A 1 304 ? -32.395 -6.149 24.212 1.00 72.38 304 LYS A O 1
ATOM 2356 N N . ALA A 1 305 ? -32.647 -7.187 26.200 1.00 60.59 305 ALA A N 1
ATOM 2357 C CA . ALA A 1 305 ? -31.580 -6.488 26.910 1.00 60.59 305 ALA A CA 1
ATOM 2358 C C . ALA A 1 305 ? -30.229 -6.581 26.185 1.00 60.59 305 ALA A C 1
ATOM 2360 O O . ALA A 1 305 ? -29.856 -7.631 25.661 1.00 60.59 305 ALA A O 1
ATOM 2361 N N . ALA A 1 306 ? -29.525 -5.452 26.198 1.00 63.47 306 ALA A N 1
ATOM 2362 C CA . ALA A 1 306 ? -28.357 -5.179 25.386 1.00 63.47 306 ALA A CA 1
ATOM 2363 C C . ALA A 1 306 ? -27.158 -6.066 25.728 1.00 63.47 306 ALA A C 1
ATOM 2365 O O . ALA A 1 306 ? -26.657 -6.042 26.853 1.00 63.47 306 ALA A O 1
ATOM 2366 N N . SER A 1 307 ? -26.646 -6.794 24.737 1.00 79.12 307 SER A N 1
ATOM 2367 C CA . SER A 1 307 ? -25.263 -7.259 24.776 1.00 79.12 307 SER A CA 1
ATOM 2368 C C . SER A 1 307 ? -24.334 -6.055 24.602 1.00 79.12 307 SER A C 1
ATOM 2370 O O . SER A 1 307 ? -24.588 -5.174 23.779 1.00 79.12 307 SER A O 1
ATOM 2372 N N . SER A 1 308 ? -23.277 -5.989 25.413 1.00 87.50 308 SER A N 1
ATOM 2373 C CA . SER A 1 308 ? -22.235 -4.970 25.286 1.00 87.50 308 SER A CA 1
ATOM 2374 C C . SER A 1 308 ? -21.358 -5.292 24.081 1.00 87.50 308 SER A C 1
ATOM 2376 O O . SER A 1 308 ? -20.773 -6.378 24.023 1.00 87.50 308 SER A O 1
ATOM 2378 N N . PHE A 1 309 ? -21.248 -4.355 23.146 1.00 93.75 309 PHE A N 1
ATOM 2379 C CA . PHE A 1 309 ? -20.319 -4.443 22.025 1.00 93.75 309 PHE A CA 1
ATOM 2380 C C . PHE A 1 309 ? -19.279 -3.334 22.117 1.00 93.75 309 PHE A C 1
ATOM 2382 O O . PHE A 1 309 ? -19.563 -2.252 22.617 1.00 93.75 309 PHE A O 1
ATOM 2389 N N . LYS A 1 310 ? -18.084 -3.581 21.595 1.00 94.31 310 LYS A N 1
ATOM 2390 C CA . LYS A 1 310 ? -17.034 -2.574 21.466 1.00 94.31 310 LYS A CA 1
ATOM 2391 C C . LYS A 1 310 ? -17.185 -1.828 20.155 1.00 94.31 310 LYS A C 1
ATOM 2393 O O . LYS A 1 310 ? -17.395 -2.451 19.116 1.00 94.31 310 LYS A O 1
ATOM 2398 N N . LEU A 1 311 ? -17.074 -0.505 20.196 1.00 94.69 311 LEU A N 1
ATOM 2399 C CA . LEU A 1 311 ? -17.080 0.297 18.979 1.00 94.69 311 LEU A CA 1
ATOM 2400 C C . LEU A 1 311 ? -15.762 0.126 18.223 1.00 94.69 311 LEU A C 1
ATOM 2402 O O . LEU A 1 311 ? -14.714 0.482 18.746 1.00 94.69 311 LEU A O 1
ATOM 2406 N N . VAL A 1 312 ? -15.816 -0.385 16.995 1.00 95.12 312 VAL A N 1
ATOM 2407 C CA . VAL A 1 312 ? -14.638 -0.434 16.118 1.00 95.12 312 VAL A CA 1
ATOM 2408 C C . VAL A 1 312 ? -14.531 0.890 15.374 1.00 95.12 312 VAL A C 1
ATOM 2410 O O . VAL A 1 312 ? -13.543 1.604 15.506 1.00 95.12 312 VAL A O 1
ATOM 2413 N N . GLU A 1 313 ? -15.586 1.249 14.640 1.00 94.06 313 GLU A N 1
ATOM 2414 C CA . GLU A 1 313 ? -15.627 2.468 13.837 1.00 94.06 313 GLU A CA 1
ATOM 2415 C C . GLU A 1 313 ? -17.066 2.866 13.493 1.00 94.06 313 GLU A C 1
ATOM 2417 O O . GLU A 1 313 ? -17.944 2.013 13.403 1.00 94.06 313 GLU A O 1
ATOM 2422 N N . CYS A 1 314 ? -17.320 4.157 13.275 1.00 93.00 314 CYS A N 1
ATOM 2423 C CA . CYS A 1 314 ? -18.598 4.656 12.766 1.00 93.00 314 CYS A CA 1
ATOM 2424 C C . CYS A 1 314 ? -18.384 5.439 11.473 1.00 93.00 314 CYS A C 1
ATOM 2426 O O . CYS A 1 314 ? -17.628 6.408 11.466 1.00 93.00 314 CYS A O 1
ATOM 2428 N N . GLY A 1 315 ? -19.106 5.051 10.424 1.00 91.69 315 GLY A N 1
ATOM 2429 C CA . GLY A 1 315 ? -19.284 5.833 9.207 1.00 91.69 315 GLY A CA 1
ATOM 2430 C C . GLY A 1 315 ? -20.446 6.826 9.312 1.00 91.69 315 GLY A C 1
ATOM 2431 O O . GLY A 1 315 ? -20.898 7.178 10.407 1.00 91.69 315 GLY A O 1
ATOM 2432 N N . ALA A 1 316 ? -20.945 7.265 8.152 1.00 91.19 316 ALA A N 1
ATOM 2433 C CA . ALA A 1 316 ? -22.100 8.159 8.066 1.00 91.19 316 ALA A CA 1
ATOM 2434 C C . ALA A 1 316 ? -23.385 7.475 8.570 1.00 91.19 316 ALA A C 1
ATOM 2436 O O . ALA A 1 316 ? -24.023 7.982 9.496 1.00 91.19 316 ALA A O 1
ATOM 2437 N N . ASP A 1 317 ? -23.686 6.289 8.024 1.00 94.44 317 ASP A N 1
ATOM 2438 C CA . ASP A 1 317 ? -24.956 5.582 8.251 1.00 94.44 317 ASP A CA 1
ATOM 2439 C C . ASP A 1 317 ? -24.822 4.324 9.123 1.00 94.44 317 ASP A C 1
ATOM 2441 O O . ASP A 1 317 ? -25.777 3.923 9.787 1.00 94.44 317 ASP A O 1
ATOM 2445 N N . PHE A 1 318 ? -23.638 3.706 9.157 1.00 95.62 318 PHE A N 1
ATOM 2446 C CA . PHE A 1 318 ? -23.391 2.437 9.848 1.00 95.62 318 PHE A CA 1
ATOM 2447 C C . PHE A 1 318 ? -22.212 2.540 10.811 1.00 95.62 318 PHE A C 1
ATOM 2449 O O . PHE A 1 318 ? -21.235 3.237 10.542 1.00 95.62 318 PHE A O 1
ATOM 2456 N N . CYS A 1 319 ? -22.265 1.782 11.903 1.00 95.31 319 CYS A N 1
ATOM 2457 C CA . CYS A 1 319 ? -21.124 1.552 12.778 1.00 95.31 319 CYS A CA 1
ATOM 2458 C C . CYS A 1 319 ? -20.757 0.067 12.822 1.00 95.31 319 CYS A C 1
ATOM 2460 O O . CYS A 1 319 ? -21.624 -0.806 12.889 1.00 95.31 319 CYS A O 1
ATOM 2462 N N . ALA A 1 320 ? -19.456 -0.206 12.797 1.00 96.44 320 ALA A N 1
ATOM 2463 C CA . ALA A 1 320 ? -18.878 -1.504 13.089 1.00 96.44 320 ALA A CA 1
ATOM 2464 C C . ALA A 1 320 ? -18.763 -1.684 14.603 1.00 96.44 320 ALA A C 1
ATOM 2466 O O . ALA A 1 320 ? -18.154 -0.872 15.305 1.00 96.44 320 ALA A O 1
ATOM 2467 N N . LEU A 1 321 ? -19.328 -2.778 15.094 1.00 95.81 321 LEU A N 1
ATOM 2468 C CA . LEU A 1 321 ? -19.323 -3.163 16.496 1.00 95.81 321 LEU A CA 1
ATOM 2469 C C . LEU A 1 321 ? -18.722 -4.562 16.620 1.00 95.81 321 LEU A C 1
ATOM 2471 O O . LEU A 1 321 ? -19.009 -5.430 15.801 1.00 95.81 321 LEU A O 1
ATOM 2475 N N . PHE A 1 322 ? -17.896 -4.797 17.635 1.00 96.00 322 PHE A N 1
ATOM 2476 C CA . PHE A 1 322 ? -17.261 -6.089 17.883 1.00 96.00 322 PHE A CA 1
ATOM 2477 C C . PHE A 1 322 ? -17.738 -6.681 19.207 1.00 96.00 322 PHE A C 1
ATOM 2479 O O . PHE A 1 322 ? -17.717 -6.020 20.245 1.00 96.00 322 PHE A O 1
ATOM 2486 N N . GLY A 1 323 ? -18.170 -7.938 19.192 1.00 94.19 323 GLY A N 1
ATOM 2487 C CA . GLY A 1 323 ? -18.627 -8.636 20.390 1.00 94.19 323 GLY A CA 1
ATOM 2488 C C . GLY A 1 323 ? -18.830 -10.120 20.122 1.00 94.19 323 GLY A C 1
ATOM 2489 O O . GLY A 1 323 ? -19.119 -10.524 19.003 1.00 94.19 323 GLY A O 1
ATOM 2490 N N . GLY A 1 324 ? -18.626 -10.966 21.135 1.00 92.19 324 GLY A N 1
ATOM 2491 C CA . GLY A 1 324 ? -18.785 -12.417 20.969 1.00 92.19 324 GLY A CA 1
ATOM 2492 C C . GLY A 1 324 ? -17.876 -13.025 19.889 1.00 92.19 324 GLY A C 1
ATOM 2493 O O . GLY A 1 324 ? -18.279 -13.973 19.219 1.00 92.19 324 GLY A O 1
ATOM 2494 N N . GLY A 1 325 ? -16.681 -12.456 19.683 1.00 94.62 325 GLY A N 1
ATOM 2495 C CA . GLY A 1 325 ? -15.683 -12.953 18.729 1.00 94.62 325 GLY A CA 1
ATOM 2496 C C . GLY A 1 325 ? -15.963 -12.652 17.253 1.00 94.62 325 GLY A C 1
ATOM 2497 O O . GLY A 1 325 ? -15.274 -13.201 16.400 1.00 94.62 325 GLY A O 1
ATOM 2498 N N . HIS A 1 326 ? -16.949 -11.811 16.938 1.00 95.31 326 HIS A N 1
ATOM 2499 C CA . HIS A 1 326 ? -17.254 -11.406 15.568 1.00 95.31 326 HIS A CA 1
ATOM 2500 C C . HIS A 1 326 ? -17.579 -9.910 15.495 1.00 95.31 326 HIS A C 1
ATOM 2502 O O . HIS A 1 326 ? -17.981 -9.293 16.486 1.00 95.31 326 HIS A O 1
ATOM 2508 N N . ALA A 1 327 ? -17.381 -9.327 14.314 1.00 96.62 327 ALA A N 1
ATOM 2509 C CA . ALA A 1 327 ? -17.788 -7.961 14.028 1.00 96.62 327 ALA A CA 1
ATOM 2510 C C . ALA A 1 327 ? -19.160 -7.955 13.341 1.00 96.62 327 ALA A C 1
ATOM 2512 O O . ALA A 1 327 ? -19.453 -8.807 12.502 1.00 96.62 327 ALA A O 1
ATOM 2513 N N . ILE A 1 328 ? -19.997 -6.987 13.696 1.00 95.50 328 ILE A N 1
ATOM 2514 C CA . ILE A 1 328 ? -21.300 -6.734 13.083 1.00 95.50 328 ILE A CA 1
ATOM 2515 C C . ILE A 1 328 ? -21.372 -5.281 12.623 1.00 95.50 328 ILE A C 1
ATOM 2517 O O . ILE A 1 328 ? -20.753 -4.396 13.212 1.00 95.50 328 ILE A O 1
ATOM 2521 N N . THR A 1 329 ? -22.142 -5.034 11.568 1.00 95.75 329 THR A N 1
ATOM 2522 C CA . THR A 1 329 ? -22.469 -3.676 11.121 1.00 95.75 329 THR A CA 1
ATOM 2523 C C . THR A 1 329 ? -23.887 -3.354 11.549 1.00 95.75 329 THR A C 1
ATOM 2525 O O . THR A 1 329 ? -24.797 -4.157 11.343 1.00 95.75 329 THR A O 1
ATOM 2528 N N . VAL A 1 330 ? -24.070 -2.200 12.185 1.00 94.44 330 VAL A N 1
ATOM 2529 C CA . VAL A 1 330 ? -25.369 -1.775 12.705 1.00 94.44 330 VAL A CA 1
ATOM 2530 C C . VAL A 1 330 ? -25.658 -0.348 12.249 1.00 94.44 330 VAL A C 1
ATOM 2532 O O . VAL A 1 330 ? -24.759 0.496 12.322 1.00 94.44 330 VAL A O 1
ATOM 2535 N N . PRO A 1 331 ? -26.878 -0.062 11.765 1.00 94.00 331 PRO A N 1
ATOM 2536 C CA . PRO A 1 331 ? -27.313 1.296 11.474 1.00 94.00 331 PRO A CA 1
ATOM 2537 C C . PRO A 1 331 ? -27.147 2.223 12.683 1.00 94.00 331 PRO A C 1
ATOM 2539 O O . PRO A 1 331 ? -27.421 1.849 13.827 1.00 94.00 331 PRO A O 1
ATOM 2542 N N . LYS A 1 332 ? -26.684 3.448 12.441 1.00 92.19 332 LYS A N 1
ATOM 2543 C CA . LYS A 1 332 ? -26.362 4.417 13.496 1.00 92.19 332 LYS A CA 1
ATOM 2544 C C . LYS A 1 332 ? -27.578 4.800 14.352 1.00 92.19 332 LYS A C 1
ATOM 2546 O O . LYS A 1 332 ? -27.422 5.065 15.539 1.00 92.19 332 LYS A O 1
ATOM 2551 N N . ASP A 1 333 ? -28.779 4.786 13.782 1.00 90.56 333 ASP A N 1
ATOM 2552 C CA . ASP A 1 333 ? -30.055 5.064 14.459 1.00 90.56 333 ASP A CA 1
ATOM 2553 C C . ASP A 1 333 ? -30.448 3.996 15.498 1.00 90.56 333 ASP A C 1
ATOM 2555 O O . ASP A 1 333 ? -31.199 4.280 16.432 1.00 90.56 333 ASP A O 1
ATOM 2559 N N . GLN A 1 334 ? -29.901 2.781 15.394 1.00 89.00 334 GLN A N 1
ATOM 2560 C CA . GLN A 1 334 ? -30.133 1.707 16.366 1.00 89.00 334 GLN A CA 1
ATOM 2561 C C . GLN A 1 334 ? -29.222 1.811 17.602 1.00 89.00 334 GLN A C 1
ATOM 2563 O O . GLN A 1 334 ? -29.442 1.126 18.608 1.00 89.00 334 GLN A O 1
ATOM 2568 N N . ILE A 1 335 ? -28.218 2.690 17.565 1.00 87.12 335 ILE A N 1
ATOM 2569 C CA . ILE A 1 335 ? -27.281 2.910 18.666 1.00 87.12 335 ILE A CA 1
ATOM 2570 C C . ILE A 1 335 ? -27.870 3.950 19.619 1.00 87.12 335 ILE A C 1
ATOM 2572 O O . ILE A 1 335 ? -27.727 5.155 19.431 1.00 87.12 335 ILE A O 1
ATOM 2576 N N . LYS A 1 336 ? -28.544 3.473 20.670 1.00 80.06 336 LYS A N 1
ATOM 2577 C CA . LYS A 1 336 ? -29.223 4.348 21.641 1.00 80.06 336 LYS A CA 1
ATOM 2578 C C . LYS A 1 336 ? -28.283 4.962 22.679 1.00 80.06 336 LYS A C 1
ATOM 2580 O O . LYS A 1 336 ? -28.559 6.057 23.161 1.00 80.06 336 LYS A O 1
ATOM 2585 N N . LEU A 1 337 ? -27.215 4.257 23.064 1.00 77.50 337 LEU A N 1
ATOM 2586 C CA . LEU A 1 337 ? -26.289 4.720 24.099 1.00 77.50 337 LEU A CA 1
ATOM 2587 C C . LEU A 1 337 ? -24.881 4.138 23.906 1.00 77.50 337 LEU A C 1
ATOM 2589 O O . LEU A 1 337 ? -24.695 2.920 23.898 1.00 77.50 337 LEU A O 1
ATOM 2593 N N . ALA A 1 338 ? -23.888 5.022 23.821 1.00 74.69 338 ALA A N 1
ATOM 2594 C CA . ALA A 1 338 ? -22.472 4.682 23.918 1.00 74.69 338 ALA A CA 1
ATOM 2595 C C . ALA A 1 338 ? -21.950 5.142 25.284 1.00 74.69 338 ALA A C 1
ATOM 2597 O O . ALA A 1 338 ? -22.113 6.307 25.646 1.00 74.69 338 ALA A O 1
ATOM 2598 N N . VAL A 1 339 ? -21.3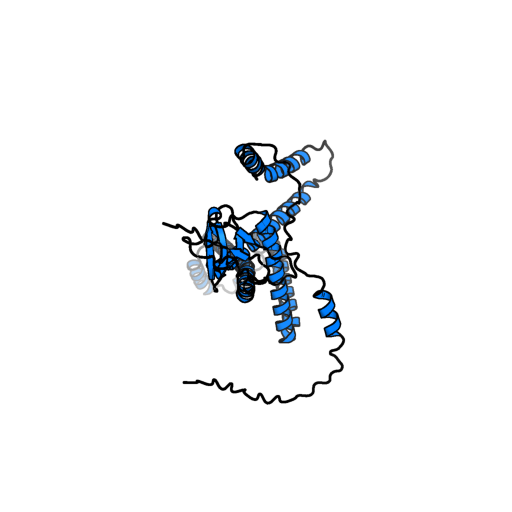44 4.234 26.049 1.00 75.88 339 VAL A N 1
ATOM 2599 C CA . VAL A 1 339 ? -20.785 4.526 27.372 1.00 75.88 339 VAL A CA 1
ATOM 2600 C C . VAL A 1 339 ? -19.285 4.265 27.326 1.00 75.88 339 VAL A C 1
ATOM 2602 O O . VAL A 1 339 ? -18.824 3.127 27.317 1.00 75.88 339 VAL A O 1
ATOM 2605 N N . SER A 1 340 ? -18.494 5.335 27.322 1.00 67.56 340 SER A N 1
ATOM 2606 C CA . SER A 1 340 ? -17.060 5.242 27.589 1.00 67.56 340 SER A CA 1
ATOM 2607 C C . SER A 1 340 ? -16.842 5.320 29.098 1.00 67.56 340 SER A C 1
ATOM 2609 O O . SER A 1 340 ? -17.090 6.369 29.698 1.00 67.56 340 SER A O 1
ATOM 2611 N N . ALA A 1 341 ? -16.380 4.241 29.728 1.00 64.56 341 ALA A N 1
ATOM 2612 C CA . ALA A 1 341 ? -15.870 4.346 31.090 1.00 64.56 341 ALA A CA 1
ATOM 2613 C C . ALA A 1 341 ? -14.612 5.243 31.089 1.00 64.56 341 ALA A C 1
ATOM 2615 O O . ALA A 1 341 ? -13.769 5.092 30.197 1.00 64.56 341 ALA A O 1
ATOM 2616 N N . PRO A 1 342 ? -14.466 6.188 32.035 1.00 65.19 342 PRO A N 1
ATOM 2617 C CA . PRO A 1 342 ? -13.238 6.961 32.156 1.00 65.19 342 PRO A CA 1
ATOM 2618 C C . PRO A 1 342 ? -12.048 6.024 32.437 1.00 65.19 342 PRO A C 1
ATOM 2620 O O . PRO A 1 342 ? -12.199 5.023 33.145 1.00 65.19 342 PRO A O 1
ATOM 2623 N N . PRO A 1 343 ? -10.855 6.315 31.888 1.00 62.31 343 PRO A N 1
ATOM 2624 C CA . PRO A 1 343 ? -9.683 5.470 32.081 1.00 62.31 343 PRO A CA 1
ATOM 2625 C C . PRO A 1 343 ? -9.336 5.377 33.573 1.00 62.31 343 PRO A C 1
ATOM 2627 O O . PRO A 1 343 ? -9.018 6.383 34.202 1.00 62.31 343 PRO A O 1
ATOM 2630 N N . GLY A 1 344 ? -9.394 4.166 34.134 1.00 63.78 344 GLY A N 1
ATOM 2631 C CA . GLY A 1 344 ? -9.070 3.888 35.540 1.00 63.78 344 GLY A CA 1
ATOM 2632 C C . GLY A 1 344 ? -10.228 3.324 36.364 1.00 63.78 344 GLY A C 1
ATOM 2633 O O . GLY A 1 344 ? -9.975 2.609 37.331 1.00 63.78 344 GLY A O 1
ATOM 2634 N N . ASP A 1 345 ? -11.474 3.536 35.938 1.00 60.72 345 ASP A N 1
ATOM 2635 C CA . ASP A 1 345 ? -12.630 2.864 36.526 1.00 60.72 345 ASP A CA 1
ATOM 2636 C C . ASP A 1 345 ? -12.923 1.606 35.712 1.00 60.72 345 ASP A C 1
ATOM 2638 O O . ASP A 1 345 ? -13.578 1.649 34.670 1.00 60.72 345 ASP A O 1
ATOM 2642 N N . ALA A 1 346 ? -12.406 0.459 36.167 1.00 53.34 346 ALA A N 1
ATOM 2643 C CA . ALA A 1 346 ? -12.835 -0.828 35.628 1.00 53.34 346 ALA A CA 1
ATOM 2644 C C . ALA A 1 346 ? -14.372 -0.858 35.660 1.00 53.34 346 ALA A C 1
ATOM 2646 O O . ALA A 1 346 ? -14.936 -0.532 36.713 1.00 53.34 346 ALA A O 1
ATOM 2647 N N . PRO A 1 347 ? -15.054 -1.207 34.552 1.00 50.09 347 PRO A N 1
ATOM 2648 C CA . PRO A 1 347 ? -16.503 -1.187 34.501 1.00 50.09 347 PRO A CA 1
ATOM 2649 C C . PRO A 1 347 ? -17.015 -2.123 35.591 1.00 50.09 347 PRO A C 1
ATOM 2651 O O . PRO A 1 347 ? -16.998 -3.347 35.452 1.00 50.09 347 PRO A O 1
ATOM 2654 N N . LYS A 1 348 ? -17.458 -1.546 36.715 1.00 53.28 348 LYS A N 1
ATOM 2655 C CA . LYS A 1 348 ? -18.362 -2.225 37.632 1.00 53.28 348 LYS A CA 1
ATOM 2656 C C . LYS A 1 348 ? -19.576 -2.479 36.771 1.00 53.28 348 LYS A C 1
ATOM 2658 O O . LYS A 1 348 ? -20.297 -1.531 36.470 1.00 53.28 348 LYS A O 1
ATOM 2663 N N . ALA A 1 349 ? -19.669 -3.712 36.270 1.00 50.53 349 ALA A N 1
ATOM 2664 C CA . ALA A 1 349 ? -20.680 -4.155 35.333 1.00 50.53 349 ALA A CA 1
ATOM 2665 C C . ALA A 1 349 ? -21.982 -3.435 35.659 1.00 50.53 349 ALA A C 1
ATOM 2667 O O . ALA A 1 349 ? -22.424 -3.465 36.812 1.00 50.53 349 ALA A O 1
ATOM 2668 N N . VAL A 1 350 ? -22.552 -2.752 34.667 1.00 50.22 350 VAL A N 1
ATOM 2669 C CA . VAL A 1 350 ? -23.896 -2.181 34.741 1.00 50.22 350 VAL A CA 1
ATOM 2670 C C . VAL A 1 350 ? -24.870 -3.364 34.807 1.00 50.22 350 VAL A C 1
ATOM 2672 O O . VAL A 1 350 ? -25.599 -3.674 33.879 1.00 50.22 350 VAL A O 1
ATOM 2675 N N . ALA A 1 351 ? -24.824 -4.095 35.916 1.00 47.78 351 ALA A N 1
ATOM 2676 C CA . ALA A 1 351 ? -25.656 -5.232 36.257 1.00 47.78 351 ALA A CA 1
ATOM 2677 C C . ALA A 1 351 ? -26.951 -4.762 36.942 1.00 47.78 351 ALA A C 1
ATOM 2679 O O . ALA A 1 351 ? -27.703 -5.579 37.458 1.00 47.78 351 ALA A O 1
ATOM 2680 N N . ALA A 1 352 ? -27.220 -3.452 36.953 1.00 48.41 352 ALA A N 1
ATOM 2681 C CA . ALA A 1 352 ? -28.303 -2.843 37.719 1.00 48.41 352 ALA A CA 1
ATOM 2682 C C . ALA A 1 352 ? -29.327 -2.071 36.866 1.00 48.41 352 ALA A C 1
ATOM 2684 O O . ALA A 1 352 ? -30.095 -1.285 37.406 1.00 48.41 352 ALA A O 1
ATOM 2685 N N . ALA A 1 353 ? -29.413 -2.317 35.554 1.00 50.28 353 ALA A N 1
ATOM 2686 C CA . ALA A 1 353 ? -30.590 -1.926 34.767 1.00 50.28 353 ALA A CA 1
ATOM 2687 C C . ALA A 1 353 ? -31.645 -3.052 34.779 1.00 50.28 353 ALA A C 1
ATOM 2689 O O . ALA A 1 353 ? -32.141 -3.485 33.742 1.00 50.28 353 ALA A O 1
ATOM 2690 N N . LYS A 1 354 ? -31.938 -3.582 35.970 1.00 47.84 354 LYS A N 1
ATOM 2691 C CA . LYS A 1 354 ? -32.972 -4.591 36.211 1.00 47.84 354 LYS A CA 1
ATOM 2692 C C . LYS A 1 354 ? -33.632 -4.290 37.554 1.00 47.84 354 LYS A C 1
ATOM 2694 O O . LYS A 1 354 ? -33.331 -4.961 38.523 1.00 47.84 354 LYS A O 1
ATOM 2699 N N . ASP A 1 355 ? -34.416 -3.213 37.611 1.00 45.19 355 ASP A N 1
ATOM 2700 C CA . ASP A 1 355 ? -35.617 -3.096 38.459 1.00 45.19 355 ASP A CA 1
ATOM 2701 C C . ASP A 1 355 ? -36.212 -1.679 38.399 1.00 45.19 355 ASP A C 1
ATOM 2703 O O . ASP A 1 355 ? -36.183 -0.899 39.344 1.00 45.19 355 ASP A O 1
ATOM 2707 N N . HIS A 1 356 ? -36.835 -1.356 37.269 1.00 49.66 356 HIS A N 1
ATOM 2708 C CA . HIS A 1 356 ? -38.037 -0.522 37.303 1.00 49.66 356 HIS A CA 1
ATOM 2709 C C . HIS A 1 356 ? -39.209 -1.366 36.809 1.00 49.66 356 HIS A C 1
ATOM 2711 O O . HIS A 1 356 ? -39.892 -1.049 35.838 1.00 49.66 356 HIS A O 1
ATOM 2717 N N . THR A 1 357 ? -39.419 -2.490 37.497 1.00 49.34 357 THR A N 1
ATOM 2718 C CA . THR A 1 357 ? -40.707 -3.171 37.497 1.00 49.34 357 THR A CA 1
ATOM 2719 C C . THR A 1 357 ? -41.649 -2.264 38.276 1.00 49.34 357 THR A C 1
ATOM 2721 O O . THR A 1 357 ? -41.597 -2.173 39.499 1.00 49.34 357 THR A O 1
ATOM 2724 N N . VAL A 1 358 ? -42.439 -1.496 37.532 1.00 51.56 358 VAL A N 1
ATOM 2725 C CA . VAL A 1 358 ? -43.534 -0.677 38.038 1.00 51.56 358 VAL A CA 1
ATOM 2726 C C . VAL A 1 358 ? -44.483 -1.596 38.809 1.00 51.56 358 VAL A C 1
ATOM 2728 O O . VAL A 1 358 ? -45.309 -2.288 38.219 1.00 51.56 358 VAL A O 1
ATOM 2731 N N . SER A 1 359 ? -44.364 -1.599 40.136 1.00 51.03 359 SER A N 1
ATOM 2732 C CA . SER A 1 359 ? -45.413 -2.052 41.045 1.00 51.03 359 SER A CA 1
ATOM 2733 C C . SER A 1 359 ? -46.614 -1.127 40.882 1.00 51.03 359 SER A C 1
ATOM 2735 O O . SER A 1 359 ? -46.772 -0.156 41.619 1.00 51.03 359 SER A O 1
ATOM 2737 N N . ARG A 1 360 ? -47.466 -1.401 39.890 1.00 52.78 360 ARG A N 1
ATOM 2738 C CA . ARG A 1 360 ? -48.830 -0.878 39.882 1.00 52.78 360 ARG A CA 1
ATOM 2739 C C . ARG A 1 360 ? -49.681 -1.869 40.660 1.00 52.78 360 ARG A C 1
ATOM 2741 O O . ARG A 1 360 ? -50.156 -2.864 40.126 1.00 52.78 360 ARG A O 1
ATOM 2748 N N . ALA A 1 361 ? -49.799 -1.594 41.954 1.00 55.69 361 ALA A N 1
ATOM 2749 C CA . ALA A 1 361 ? -50.894 -2.092 42.758 1.00 55.69 361 ALA A CA 1
ATOM 2750 C C . ALA A 1 361 ? -52.209 -1.683 42.075 1.00 55.69 361 ALA A C 1
ATOM 2752 O O . ALA A 1 361 ? -52.458 -0.495 41.873 1.00 55.69 361 ALA A O 1
ATOM 2753 N N . SER A 1 362 ? -53.010 -2.670 41.688 1.00 53.53 362 SER A N 1
ATOM 2754 C CA . SER A 1 362 ? -54.446 -2.505 41.499 1.00 53.53 362 SER A CA 1
ATOM 2755 C C . SER A 1 362 ? -55.092 -3.352 42.578 1.00 53.53 362 SER A C 1
ATOM 2757 O O . SER A 1 362 ? -55.184 -4.570 42.454 1.00 53.53 362 SER A O 1
ATOM 2759 N N . SER A 1 363 ? -55.433 -2.686 43.674 1.00 56.38 363 SER A N 1
ATOM 2760 C CA . SER A 1 363 ? -56.541 -3.096 44.521 1.00 56.38 363 SER A CA 1
ATOM 2761 C C . SER A 1 363 ? -57.813 -2.957 43.688 1.00 56.38 363 SER A C 1
ATOM 2763 O O . SER A 1 363 ? -58.016 -1.892 43.105 1.00 56.38 363 SER A O 1
ATOM 2765 N N . ASP A 1 364 ? -58.555 -4.049 43.528 1.00 54.81 364 ASP A N 1
ATOM 2766 C CA . ASP A 1 364 ? -60.006 -4.159 43.770 1.00 54.81 364 ASP A CA 1
ATOM 2767 C C . ASP A 1 364 ? -60.505 -5.561 43.393 1.00 54.81 364 ASP A C 1
ATOM 2769 O O . ASP A 1 364 ? -60.181 -6.041 42.279 1.00 54.81 364 ASP A O 1
#

Secondary structure (DSSP, 8-state):
-------PPP----------TTSSTTHHHHHHHHTTS---------------------HHHHHHHHHHT--TTHHHHHHHHHHHHTT---------TTHHHHHHHHHHHHHHHHHHHHHHHHHHHHHHHTT--GGGS---HHHHHHHHHHHHHHHHHHHHHHHHHHHHH-HHHHHHHHHHHHHHHHHHHHHHHHHHHHHHHTT---TT--SS-TTTGGG--STHHHHHHHHHHHS--HHHHHHHHHHHHHHHHHHHHHHHHHHHHHHHHHHHHHHHHHHHHHHHHHHHTTTTTSPEEE---TTSPPPEEEEEEE-SSEEEEEETTEEEEEEGGG--EEE-PPTT--------------------

Sequence (364 aa):
MRSACHAEKPAIRSEATDVPLKKLRVATAFTRRICVSIQPAHASRTTSNGRYSLDDRPLGDVVREAQNNSDESDWFSDMDESARDTVNGPNGSDPPKRLRVSVGAFGLAILAGGFLFTGRAYRLSYYAHLHLNGSVFPDDAQARSFDAVIAWGDVVTSLISLISRTVARHHLGMVLGPTLGLLLFVVTLAVIRDAPRWTIWRKVSPAGKRRRMTGLIALLRGPGRMVLAFLRWIAPPKEKFRLVERFYQAMLGLYGAYVFLVLVGLVFVALVLPFQHAGEDAASRDAKDGFSGQPDVALVLDGKAASSFKLVECGADFCALFGGGHAITVPKDQIKLAVSAPPGDAPKAVAAAKDHTVSRASSD

pLDDT: mean 70.02, std 19.18, range [30.41, 97.31]

Foldseek 3Di:
DDDDDDDDDDDDDDDDDDDDPPPPPVVVVVVVVVVVPDPPPPDPPPPPPDPPPDDPDPPVVVVVVVVVVPPPVVVVVVVVVVVVVVPDDPDDPDDDPPVPVVVVVVVVVVVLVLLLLLLVLLQVLLCVLQVHDPVVFDDDSVSSNVSSVVLVVLLVVVVVVVCVVCVVVDVPCVVVVVVVVVVVVVVVVVCVVCVVVVVVVVVDPPPPPPPPPPPVVVVVPPPVVVVVVVVPVVDPPVVVVVVVVVVVVVVVVVVVVVVVVVVVVVVVCVSSVSSSVSSSVVSVVCLVVQVVVFWWFFFQDPNDGTDTWGWPADHDFWTWTHDPSHIDIDGPVRGPDIDGDDPPDDPPDVPPPPDPPPPPDDDD

Radius of gyration: 36.31 Å; chains: 1; bounding box: 105×78×103 Å